Protein AF-A0A085NIP0-F1 (afdb_monomer_lite)

Structure (mmCIF, N/CA/C/O backbone):
data_AF-A0A085NIP0-F1
#
_entry.id   AF-A0A085NIP0-F1
#
loop_
_atom_site.group_PDB
_atom_site.id
_atom_site.type_symbol
_atom_site.label_atom_id
_atom_site.label_alt_id
_atom_site.label_comp_id
_atom_site.label_asym_id
_atom_site.label_entity_id
_atom_site.label_seq_id
_atom_site.pdbx_PDB_ins_code
_atom_site.Cartn_x
_atom_site.Cartn_y
_atom_site.Cartn_z
_atom_site.occupancy
_atom_site.B_iso_or_equiv
_atom_site.auth_seq_id
_atom_site.auth_comp_id
_atom_site.auth_asym_id
_atom_site.auth_atom_id
_atom_site.pdbx_PDB_model_num
ATOM 1 N N . MET A 1 1 ? -31.909 -1.869 -19.976 1.00 40.78 1 MET A N 1
ATOM 2 C CA . MET A 1 1 ? -30.899 -2.936 -19.777 1.00 40.78 1 MET A CA 1
ATOM 3 C C . MET A 1 1 ? -29.708 -2.533 -18.901 1.00 40.78 1 MET A C 1
ATOM 5 O O . MET A 1 1 ? -29.395 -3.303 -18.013 1.00 40.78 1 MET A O 1
ATOM 9 N N . ARG A 1 2 ? -29.060 -1.360 -19.054 1.00 38.22 2 ARG A N 1
ATOM 10 C CA . ARG A 1 2 ? -27.904 -0.986 -18.190 1.00 38.22 2 ARG A CA 1
ATOM 11 C C . ARG A 1 2 ? -28.238 -0.700 -16.713 1.00 38.22 2 ARG A C 1
ATOM 13 O O . ARG A 1 2 ? -27.414 -0.965 -15.849 1.00 38.22 2 ARG A O 1
ATOM 20 N N . LYS A 1 3 ? -29.435 -0.183 -16.401 1.00 37.72 3 LYS A N 1
ATOM 21 C CA . LYS A 1 3 ? -29.845 0.074 -15.003 1.00 37.72 3 LYS A CA 1
ATOM 22 C C . LYS A 1 3 ? -30.099 -1.224 -14.220 1.00 37.72 3 LYS A C 1
ATOM 24 O O . LYS A 1 3 ? -29.684 -1.324 -13.077 1.00 37.72 3 LYS A O 1
ATOM 29 N N . SER A 1 4 ? -30.702 -2.240 -14.837 1.00 48.59 4 SER A N 1
ATOM 30 C CA . SER A 1 4 ? -31.043 -3.505 -14.166 1.00 48.59 4 SER A CA 1
ATOM 31 C C . SER A 1 4 ? -29.818 -4.339 -13.767 1.00 48.59 4 SER A C 1
ATOM 33 O O . SER A 1 4 ? -29.836 -4.964 -12.714 1.00 48.59 4 SER A O 1
ATOM 35 N N . SER A 1 5 ? -28.734 -4.312 -14.552 1.00 52.97 5 SER A N 1
ATOM 36 C CA . SER A 1 5 ? -27.489 -5.022 -14.217 1.00 52.97 5 SER A CA 1
ATOM 37 C C . SER A 1 5 ? -26.720 -4.369 -13.065 1.00 52.97 5 SER A C 1
ATOM 39 O O . SER A 1 5 ? -26.141 -5.074 -12.246 1.00 52.97 5 SER A O 1
ATOM 41 N N . LEU A 1 6 ? -26.739 -3.033 -12.969 1.00 56.41 6 LEU A N 1
ATOM 42 C CA . LEU A 1 6 ? -26.087 -2.304 -11.876 1.00 56.41 6 LEU A CA 1
ATOM 43 C C . LEU A 1 6 ? -26.808 -2.534 -10.537 1.00 56.41 6 LEU A C 1
ATOM 45 O O . LEU A 1 6 ? -26.160 -2.717 -9.513 1.00 56.41 6 LEU A O 1
ATOM 49 N N . TYR A 1 7 ? -28.144 -2.579 -10.565 1.00 59.38 7 TYR A N 1
ATOM 50 C CA . TYR A 1 7 ? -28.965 -2.910 -9.397 1.00 59.38 7 TYR A CA 1
ATOM 51 C C . TYR A 1 7 ? -28.730 -4.341 -8.912 1.00 59.38 7 TYR A C 1
ATOM 53 O O . TYR A 1 7 ? -28.572 -4.553 -7.714 1.00 59.38 7 TYR A O 1
ATOM 61 N N . LEU A 1 8 ? -28.658 -5.314 -9.827 1.00 61.94 8 LEU A N 1
ATOM 62 C CA . LEU A 1 8 ? -28.379 -6.704 -9.462 1.00 61.94 8 LEU A CA 1
ATOM 63 C C . LEU A 1 8 ? -26.977 -6.859 -8.853 1.00 61.94 8 LEU A C 1
ATOM 65 O O . LEU A 1 8 ? -26.820 -7.545 -7.849 1.00 61.94 8 LEU A O 1
ATOM 69 N N . PHE A 1 9 ? -25.977 -6.176 -9.421 1.00 67.69 9 PHE A N 1
ATOM 70 C CA . PHE A 1 9 ? -24.623 -6.136 -8.868 1.00 67.69 9 PHE A CA 1
ATOM 71 C C . PHE A 1 9 ? -24.605 -5.526 -7.460 1.00 67.69 9 PHE A C 1
ATOM 73 O O . PHE A 1 9 ? -24.062 -6.128 -6.541 1.00 67.69 9 PHE A O 1
ATOM 80 N N . ALA A 1 10 ? -25.261 -4.379 -7.263 1.00 66.62 10 ALA A N 1
ATOM 81 C CA . ALA A 1 10 ? -25.359 -3.748 -5.949 1.00 66.62 10 ALA A CA 1
ATOM 82 C C . ALA A 1 10 ? -26.073 -4.646 -4.923 1.00 66.62 10 ALA A C 1
ATOM 84 O O . ALA A 1 10 ? -25.597 -4.773 -3.801 1.00 66.62 10 ALA A O 1
ATOM 85 N N . MET A 1 11 ? -27.168 -5.316 -5.303 1.00 69.25 11 MET A N 1
ATOM 86 C CA . MET A 1 11 ? -27.872 -6.253 -4.419 1.00 69.25 11 MET A CA 1
ATOM 87 C C . MET A 1 11 ? -26.997 -7.437 -4.003 1.00 69.25 11 MET A C 1
ATOM 89 O O . MET A 1 11 ? -26.993 -7.798 -2.831 1.00 69.25 11 MET A O 1
ATOM 93 N N . LEU A 1 12 ? -26.236 -8.015 -4.936 1.00 71.94 12 LEU A N 1
ATOM 94 C CA . LEU A 1 12 ? -25.344 -9.137 -4.643 1.00 71.94 12 LEU A CA 1
ATOM 95 C C . LEU A 1 12 ? -24.231 -8.734 -3.666 1.00 71.94 12 LEU A C 1
ATOM 97 O O . LEU A 1 12 ? -23.911 -9.481 -2.747 1.00 71.94 12 LEU A O 1
ATOM 101 N N . ILE A 1 13 ? -23.669 -7.534 -3.833 1.00 71.94 13 ILE A N 1
ATOM 102 C CA . ILE A 1 13 ? -22.649 -7.011 -2.918 1.00 71.94 13 ILE A CA 1
ATOM 103 C C . ILE A 1 13 ? -23.248 -6.658 -1.551 1.00 71.94 13 ILE A C 1
ATOM 105 O O . ILE A 1 13 ? -22.596 -6.867 -0.534 1.00 71.94 13 ILE A O 1
ATOM 109 N N . LEU A 1 14 ? -24.486 -6.163 -1.493 1.00 72.38 14 LEU A N 1
ATOM 110 C CA . LEU A 1 14 ? -25.157 -5.882 -0.223 1.00 72.38 14 LEU A CA 1
ATOM 111 C C . LEU A 1 14 ? -25.459 -7.159 0.570 1.00 72.38 14 LEU A C 1
ATOM 113 O O . LEU A 1 14 ? -25.214 -7.162 1.775 1.00 72.38 14 LEU A O 1
ATOM 117 N N . ASP A 1 15 ? -25.922 -8.222 -0.096 1.00 78.00 15 ASP A N 1
ATOM 118 C CA . ASP A 1 15 ? -26.109 -9.557 0.500 1.00 78.00 15 ASP A CA 1
ATOM 119 C C . ASP A 1 15 ? -24.766 -10.146 0.957 1.00 78.00 15 ASP A C 1
ATOM 121 O O . ASP A 1 15 ? -24.650 -10.630 2.081 1.00 78.00 15 ASP A O 1
ATOM 125 N N . LEU A 1 16 ? -23.704 -10.006 0.152 1.00 76.25 16 LEU A N 1
ATOM 126 C CA . LEU A 1 16 ? -22.344 -10.363 0.569 1.00 76.25 16 LEU A CA 1
ATOM 127 C C . LEU A 1 16 ? -21.935 -9.606 1.840 1.00 76.25 16 LEU A C 1
ATOM 129 O O . LEU A 1 16 ? -21.444 -10.214 2.785 1.00 76.25 16 LEU A O 1
ATOM 133 N N . ALA A 1 17 ? -22.201 -8.301 1.899 1.00 75.06 17 ALA A N 1
ATOM 134 C CA . ALA A 1 17 ? -21.880 -7.468 3.051 1.00 75.06 17 ALA A CA 1
ATOM 135 C C . ALA A 1 17 ? -22.689 -7.833 4.312 1.00 75.06 17 ALA A C 1
ATOM 137 O O . ALA A 1 17 ? -22.269 -7.498 5.414 1.00 75.06 17 ALA A O 1
ATOM 138 N N . GLU A 1 18 ? -23.853 -8.481 4.184 1.00 76.88 18 GLU A N 1
ATOM 139 C CA . GLU A 1 18 ? -24.603 -9.034 5.329 1.00 76.88 18 GLU A CA 1
ATOM 140 C C . GLU A 1 18 ? -24.026 -10.353 5.841 1.00 76.88 18 GLU A C 1
ATOM 142 O O . GLU A 1 18 ? -24.197 -10.680 7.013 1.00 76.88 18 GLU A O 1
ATOM 147 N N . ARG A 1 19 ? -23.338 -11.102 4.976 1.00 77.94 19 ARG A N 1
ATOM 148 C CA . ARG A 1 19 ? -22.772 -12.420 5.292 1.00 77.94 19 ARG A CA 1
ATOM 149 C C . ARG A 1 19 ? -21.301 -12.377 5.692 1.00 77.94 19 ARG A C 1
ATOM 151 O O .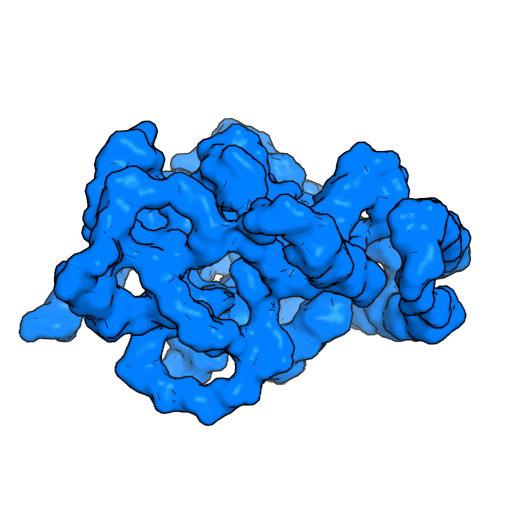 ARG A 1 19 ? -20.792 -13.389 6.162 1.00 77.94 19 ARG A O 1
ATOM 158 N N . MET A 1 20 ? -20.638 -11.239 5.499 1.00 80.44 20 MET A N 1
ATOM 159 C CA . MET A 1 20 ? -19.231 -11.051 5.841 1.00 80.44 20 MET A CA 1
ATOM 160 C C . MET A 1 20 ? -18.974 -11.336 7.318 1.00 80.44 20 MET A C 1
ATOM 162 O O . MET A 1 20 ? -19.585 -10.738 8.206 1.00 80.44 20 MET A O 1
ATOM 166 N N . GLY A 1 21 ? -18.024 -12.229 7.573 1.00 82.62 21 GLY A N 1
ATOM 167 C CA . GLY A 1 21 ? -17.502 -12.463 8.904 1.00 82.62 21 GLY A CA 1
ATOM 168 C C . GLY A 1 21 ? -16.591 -11.332 9.378 1.00 82.62 21 GLY A C 1
ATOM 169 O O . GLY A 1 21 ? -16.327 -10.347 8.684 1.00 82.62 21 GLY A O 1
ATOM 170 N N . THR A 1 22 ? -16.077 -11.492 10.596 1.00 89.62 22 THR A N 1
ATOM 171 C CA . THR A 1 22 ? -15.327 -10.452 11.312 1.00 89.62 22 THR A CA 1
ATOM 172 C C . THR A 1 22 ? -14.087 -9.970 10.562 1.00 89.62 22 THR A C 1
ATOM 174 O O . THR A 1 22 ? -13.740 -8.797 10.674 1.00 89.62 22 THR A O 1
ATOM 177 N N . ILE A 1 23 ? -13.408 -10.839 9.803 1.00 94.19 23 ILE A N 1
ATOM 178 C CA . ILE A 1 23 ? -12.277 -10.442 8.955 1.00 94.19 23 ILE A CA 1
ATOM 179 C C . ILE A 1 23 ? -12.532 -10.908 7.531 1.00 94.19 23 ILE A C 1
ATOM 181 O O . ILE A 1 23 ? -12.435 -12.098 7.230 1.00 94.19 23 ILE A O 1
ATOM 185 N N . SER A 1 24 ? -12.794 -9.949 6.653 1.00 95.19 24 SER A N 1
ATOM 186 C CA . SER A 1 24 ? -13.002 -10.189 5.228 1.00 95.19 24 SER A CA 1
ATOM 187 C C . SER A 1 24 ? -11.879 -9.564 4.414 1.00 95.19 24 SER A C 1
ATOM 189 O O . SER A 1 24 ? -11.435 -8.450 4.690 1.00 95.19 24 SER A O 1
ATOM 191 N N . VAL A 1 25 ? -11.416 -10.272 3.392 1.00 94.25 25 VAL A N 1
ATOM 192 C CA . VAL A 1 25 ? -10.307 -9.845 2.536 1.00 94.25 25 VAL A CA 1
ATOM 193 C C . VAL A 1 25 ? -10.793 -9.709 1.101 1.00 94.25 25 VAL A C 1
ATOM 195 O O . VAL A 1 25 ? -11.407 -10.632 0.582 1.00 94.25 25 VAL A O 1
ATOM 198 N N . VAL A 1 26 ? -10.470 -8.600 0.433 1.00 93.00 26 VAL A N 1
ATOM 199 C CA . VAL A 1 26 ? -10.725 -8.417 -1.004 1.00 93.00 26 VAL A CA 1
ATOM 200 C C . VAL A 1 26 ? -9.400 -8.447 -1.761 1.00 93.00 26 VAL A C 1
ATOM 202 O O . VAL A 1 26 ? -8.566 -7.563 -1.571 1.00 93.00 26 VAL A O 1
ATOM 205 N N . LEU A 1 27 ? -9.201 -9.442 -2.628 1.00 92.00 27 LEU A N 1
ATOM 206 C CA . LEU A 1 27 ? -7.979 -9.631 -3.425 1.00 92.00 27 LEU A CA 1
ATOM 207 C C . LEU A 1 27 ? -8.280 -9.583 -4.922 1.00 92.00 27 LEU A C 1
ATOM 209 O O . LEU A 1 27 ? -9.396 -9.855 -5.351 1.00 92.00 27 LEU A O 1
ATOM 213 N N . GLY A 1 28 ? -7.282 -9.231 -5.731 1.00 91.69 28 GLY A N 1
ATOM 214 C CA . GLY A 1 28 ? -7.400 -9.281 -7.189 1.00 91.69 28 GLY A CA 1
ATOM 215 C C . GLY A 1 28 ? -6.948 -10.654 -7.634 1.00 91.69 28 GLY A C 1
ATOM 216 O O . GLY A 1 28 ? -5.902 -11.099 -7.177 1.00 91.69 28 GLY A O 1
ATOM 217 N N . ALA A 1 29 ? -7.721 -11.334 -8.469 1.00 93.69 29 ALA A N 1
ATOM 218 C CA . ALA A 1 29 ? -7.400 -12.699 -8.878 1.00 93.69 29 ALA A CA 1
ATOM 219 C C . ALA A 1 29 ? -6.496 -12.772 -10.124 1.00 93.69 29 ALA A C 1
ATOM 221 O O . ALA A 1 29 ? -6.126 -13.865 -10.538 1.00 93.69 29 ALA A O 1
ATOM 222 N N . GLN A 1 30 ? -6.177 -11.635 -10.753 1.00 93.25 30 GLN A N 1
ATOM 223 C CA . GLN A 1 30 ? -5.497 -11.572 -12.052 1.00 93.25 30 GLN A CA 1
ATOM 224 C C . GLN A 1 30 ? -4.236 -10.687 -11.954 1.00 93.25 30 GLN A C 1
ATOM 226 O O . GLN A 1 30 ? -3.558 -10.679 -10.924 1.00 93.25 30 GLN A O 1
ATOM 231 N N . TRP A 1 31 ? -3.875 -9.950 -13.013 1.00 90.50 31 TRP A N 1
ATOM 232 C CA . TRP A 1 31 ? -2.727 -9.027 -13.032 1.00 90.50 31 TRP A CA 1
ATOM 233 C C . TRP A 1 31 ? -3.068 -7.596 -12.577 1.00 90.50 31 TRP A C 1
ATOM 235 O O . TRP A 1 31 ? -2.396 -6.641 -12.966 1.00 90.50 31 TRP A O 1
ATOM 245 N N . GLY A 1 32 ? -4.085 -7.420 -11.729 1.00 84.38 32 GLY A N 1
ATOM 246 C CA . GLY A 1 32 ? -4.523 -6.104 -11.268 1.00 84.38 32 GLY A CA 1
ATOM 247 C C . GLY A 1 32 ? -5.600 -5.472 -12.153 1.00 84.38 32 GLY A C 1
ATOM 248 O O . GLY A 1 32 ? -6.032 -6.032 -13.157 1.00 84.38 32 GLY A O 1
ATOM 249 N N . ASP A 1 33 ? -6.060 -4.286 -11.746 1.00 80.38 33 ASP A N 1
ATOM 250 C CA . ASP A 1 33 ? -7.085 -3.499 -12.448 1.00 80.38 33 ASP A CA 1
ATOM 251 C C . ASP A 1 33 ? -8.431 -4.223 -12.680 1.00 80.38 33 ASP A C 1
ATOM 253 O O . ASP A 1 33 ? -9.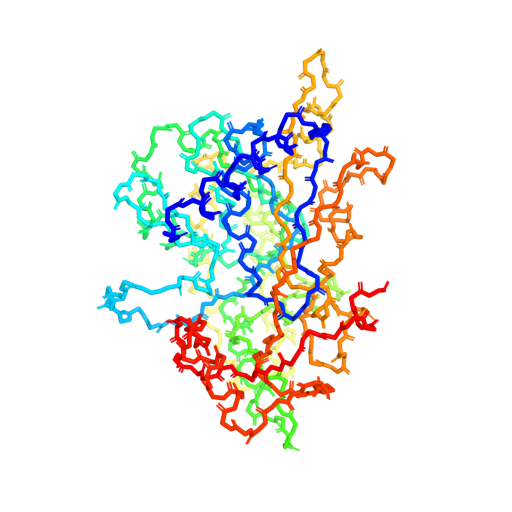176 -3.925 -13.618 1.00 80.38 33 ASP A O 1
ATOM 257 N N . GLU A 1 34 ? -8.783 -5.145 -11.778 1.00 84.88 34 GLU A N 1
ATOM 258 C CA . GLU A 1 34 ? -10.046 -5.897 -11.802 1.00 84.88 34 GLU A CA 1
ATOM 259 C C . GLU A 1 34 ? -11.235 -5.086 -11.252 1.00 84.88 34 GLU A C 1
ATOM 261 O O . GLU A 1 34 ? -12.377 -5.537 -11.279 1.00 84.88 34 GLU A O 1
ATOM 266 N N . GLY A 1 35 ? -10.986 -3.875 -10.740 1.00 80.12 35 GLY A N 1
ATOM 267 C CA . GLY A 1 35 ? -12.024 -3.010 -10.175 1.00 80.12 35 GLY A CA 1
ATOM 268 C C . GLY A 1 35 ? -12.324 -3.251 -8.693 1.00 80.12 35 GLY A C 1
ATOM 269 O O . GLY A 1 35 ? -13.405 -2.884 -8.231 1.00 80.12 35 GLY A O 1
ATOM 270 N N . LYS A 1 36 ? -11.361 -3.800 -7.930 1.00 82.19 36 LYS A N 1
ATOM 271 C CA . LYS A 1 36 ? -11.447 -3.983 -6.462 1.00 82.19 36 LYS A CA 1
ATOM 272 C C . LYS A 1 36 ? -11.965 -2.751 -5.723 1.00 82.19 36 LYS A C 1
ATOM 274 O O . LYS A 1 36 ? -12.737 -2.900 -4.784 1.00 82.19 36 LYS A O 1
ATOM 279 N N . GLY A 1 37 ? -11.579 -1.569 -6.216 1.00 77.75 37 GLY A N 1
ATOM 280 C CA . GLY A 1 37 ? -12.029 -0.252 -5.769 1.00 77.75 37 GLY A CA 1
ATOM 281 C C . GLY A 1 37 ? -13.503 -0.177 -5.404 1.00 77.75 37 GLY A C 1
ATOM 282 O O . GLY A 1 37 ? -13.891 0.217 -4.311 1.00 77.75 37 GLY A O 1
ATOM 283 N N . LYS A 1 38 ? -14.324 -0.622 -6.352 1.00 78.19 38 LYS A N 1
ATOM 284 C CA . LYS A 1 38 ? -15.778 -0.517 -6.276 1.00 78.19 38 LYS A CA 1
ATOM 285 C C . LYS A 1 38 ? -16.371 -1.493 -5.269 1.00 78.19 38 LYS A C 1
ATOM 287 O O . LYS A 1 38 ? -17.351 -1.171 -4.613 1.00 78.19 38 LYS A O 1
ATOM 292 N N . VAL A 1 39 ? -15.799 -2.693 -5.174 1.00 83.25 39 VAL A N 1
ATOM 293 C CA . VAL A 1 39 ? -16.284 -3.714 -4.239 1.00 83.25 39 VAL A CA 1
ATOM 294 C C . VAL A 1 39 ? -15.927 -3.320 -2.817 1.00 83.25 39 VAL A C 1
ATOM 296 O O . VAL A 1 39 ? -16.796 -3.320 -1.957 1.00 83.25 39 VAL A O 1
ATOM 299 N N . VAL A 1 40 ? -14.682 -2.917 -2.579 1.00 84.75 40 VAL A N 1
ATOM 300 C CA . VAL A 1 40 ? -14.259 -2.449 -1.260 1.00 84.75 40 VAL A CA 1
ATOM 301 C C . VAL A 1 40 ? -15.084 -1.257 -0.802 1.00 84.75 40 VAL A C 1
ATOM 303 O O . VAL A 1 40 ? -15.508 -1.281 0.340 1.00 84.75 40 VAL A O 1
ATOM 306 N N . ASP A 1 41 ? -15.362 -0.260 -1.646 1.00 83.06 41 ASP A N 1
ATOM 307 C CA . ASP A 1 41 ? -16.181 0.891 -1.239 1.00 83.06 41 ASP A CA 1
ATOM 308 C C . ASP A 1 41 ? -17.575 0.474 -0.738 1.00 83.06 41 ASP A C 1
ATOM 310 O O . ASP A 1 41 ? -18.012 0.880 0.340 1.00 83.06 41 ASP A O 1
ATOM 314 N N . LEU A 1 42 ? -18.242 -0.418 -1.476 1.00 82.19 42 LEU A N 1
ATOM 315 C CA . LEU A 1 42 ? -19.550 -0.948 -1.088 1.00 82.19 42 LEU A CA 1
ATOM 316 C C . LEU A 1 42 ? -19.495 -1.739 0.229 1.00 82.19 42 LEU A C 1
ATOM 318 O O . LEU A 1 42 ? -20.417 -1.649 1.039 1.00 82.19 42 LEU A O 1
ATOM 322 N N . LEU A 1 43 ? -18.424 -2.503 0.454 1.00 86.31 43 LEU A N 1
ATOM 323 C CA . LEU A 1 43 ? -18.235 -3.290 1.676 1.00 86.31 43 LEU A CA 1
ATOM 324 C C . LEU A 1 43 ? -17.765 -2.427 2.862 1.00 86.31 43 LEU A C 1
ATOM 326 O O . LEU A 1 43 ? -18.124 -2.697 4.009 1.00 86.31 43 LEU A O 1
ATOM 330 N N . ALA A 1 44 ? -17.002 -1.364 2.599 1.00 86.75 44 ALA A N 1
ATOM 331 C CA . ALA A 1 44 ? -16.440 -0.458 3.597 1.00 86.75 44 ALA A CA 1
ATOM 332 C C . ALA A 1 44 ? -17.529 0.284 4.377 1.00 86.75 44 ALA A C 1
ATOM 334 O O . ALA A 1 44 ? -17.338 0.575 5.555 1.00 86.75 44 ALA A O 1
ATOM 335 N N . ALA A 1 45 ? -18.701 0.502 3.772 1.00 83.81 45 ALA A N 1
ATOM 336 C CA . ALA A 1 45 ? -19.862 1.079 4.449 1.00 83.81 45 ALA A CA 1
ATOM 337 C C . ALA A 1 45 ? -20.338 0.264 5.673 1.00 83.81 45 ALA A C 1
ATOM 339 O O . ALA A 1 45 ? -20.984 0.822 6.560 1.00 83.81 45 ALA A O 1
ATOM 340 N N . LYS A 1 46 ? -20.031 -1.043 5.734 1.00 86.12 46 LYS A N 1
ATOM 341 C CA . LYS A 1 46 ? -20.368 -1.935 6.861 1.00 86.12 46 LYS A CA 1
ATOM 342 C C . LYS A 1 46 ? -19.155 -2.343 7.711 1.00 86.12 46 LYS A C 1
ATOM 344 O O . LYS A 1 46 ? -19.318 -3.087 8.678 1.00 86.12 46 LYS A O 1
ATOM 349 N N . ALA A 1 47 ? -17.954 -1.879 7.370 1.00 91.81 47 ALA A N 1
ATOM 350 C CA . ALA A 1 47 ? -16.735 -2.190 8.108 1.00 91.81 47 ALA A CA 1
ATOM 351 C C . ALA A 1 47 ? -16.473 -1.150 9.211 1.00 91.81 47 ALA A C 1
ATOM 353 O O . ALA A 1 47 ? -16.637 0.051 9.003 1.00 91.81 47 ALA A O 1
ATOM 354 N N . ASP A 1 48 ? -16.011 -1.604 10.378 1.00 95.81 48 ASP A N 1
ATOM 355 C CA . ASP A 1 48 ? -15.501 -0.704 11.420 1.00 95.81 48 ASP A CA 1
ATOM 356 C C . ASP A 1 48 ? -14.072 -0.241 11.095 1.00 95.81 48 ASP A C 1
ATOM 358 O O . ASP A 1 48 ? -13.663 0.872 11.436 1.00 95.81 48 ASP A O 1
ATOM 362 N N . ILE A 1 49 ? -13.289 -1.125 10.470 1.00 97.31 49 ILE A N 1
ATOM 363 C CA . ILE A 1 49 ? -11.892 -0.896 10.111 1.00 97.31 49 ILE A CA 1
ATOM 364 C C . ILE A 1 49 ? -11.680 -1.349 8.670 1.00 97.31 49 ILE A C 1
ATOM 366 O O . ILE A 1 49 ? -12.022 -2.472 8.306 1.00 97.31 49 ILE A O 1
ATOM 370 N N . VAL A 1 50 ? -11.042 -0.500 7.873 1.00 96.06 50 VAL A N 1
ATOM 371 C CA . VAL A 1 50 ? -10.572 -0.827 6.530 1.00 96.06 50 VAL A CA 1
ATOM 372 C C . VAL A 1 50 ? -9.057 -0.702 6.507 1.00 96.06 50 VAL A C 1
ATOM 374 O O . VAL A 1 50 ? -8.507 0.369 6.774 1.00 96.06 50 VAL A O 1
ATOM 377 N N . ALA A 1 51 ? -8.367 -1.804 6.222 1.00 94.94 51 ALA A N 1
ATOM 378 C CA . ALA A 1 51 ? -6.915 -1.874 6.318 1.00 94.94 51 ALA A CA 1
ATOM 379 C C . ALA A 1 51 ? -6.236 -2.173 4.981 1.00 94.94 51 ALA A C 1
ATOM 381 O O . ALA A 1 51 ? -6.656 -3.062 4.244 1.00 94.94 51 ALA A O 1
ATOM 382 N N . ARG A 1 52 ? -5.108 -1.504 4.726 1.00 91.62 52 ARG A N 1
ATOM 383 C CA . ARG A 1 52 ? -4.137 -1.894 3.694 1.00 91.62 52 ARG A CA 1
ATOM 384 C C . ARG A 1 52 ? -2.966 -2.610 4.331 1.00 91.62 52 ARG A C 1
ATOM 386 O O . ARG A 1 52 ? -2.368 -2.117 5.281 1.00 91.62 52 ARG A O 1
ATOM 393 N N . CYS A 1 53 ? -2.619 -3.769 3.794 1.00 81.62 53 CYS A N 1
ATOM 394 C CA . CYS A 1 53 ? -1.539 -4.608 4.315 1.00 81.62 53 CYS A CA 1
ATOM 395 C C . CYS A 1 53 ? -0.287 -4.596 3.426 1.00 81.62 53 CYS A C 1
ATOM 397 O O . CYS A 1 53 ? 0.793 -4.959 3.885 1.00 81.62 53 CYS A O 1
ATOM 399 N N . GLN A 1 54 ? -0.420 -4.134 2.182 1.00 76.69 54 GLN A N 1
ATOM 400 C CA . GLN A 1 54 ? 0.622 -4.063 1.158 1.00 76.69 54 GLN A CA 1
ATOM 401 C C . GLN A 1 54 ? 0.519 -2.725 0.419 1.00 76.69 54 GLN A C 1
ATOM 403 O O . GLN A 1 54 ? -0.493 -2.028 0.524 1.00 76.69 54 GLN A O 1
ATOM 408 N N . VAL A 1 55 ? 1.559 -2.354 -0.327 1.00 61.72 55 VAL A N 1
ATOM 409 C CA . VAL A 1 55 ? 1.520 -1.122 -1.125 1.00 61.72 55 VAL A CA 1
ATOM 410 C C . VAL A 1 55 ? 0.846 -1.368 -2.450 1.00 61.72 55 VAL A C 1
ATOM 412 O O . VAL A 1 55 ? 1.206 -2.293 -3.169 1.00 61.72 55 VAL A O 1
ATOM 415 N N . MET A 1 56 ? -0.090 -0.487 -2.786 1.00 52.62 56 MET A N 1
ATOM 416 C CA . MET A 1 56 ? -0.699 -0.468 -4.099 1.00 52.62 56 MET A CA 1
ATOM 417 C C . MET A 1 56 ? 0.217 0.256 -5.084 1.00 52.62 56 MET A C 1
ATOM 419 O O . MET A 1 56 ? 0.569 1.420 -4.888 1.00 52.62 56 MET A O 1
ATOM 423 N N . LEU A 1 57 ? 0.586 -0.429 -6.163 1.00 48.75 57 LEU A N 1
ATOM 424 C CA . LEU A 1 57 ? 1.248 0.207 -7.294 1.00 48.75 57 LEU A CA 1
ATOM 425 C C . LEU A 1 57 ? 0.222 1.017 -8.092 1.00 48.75 57 LEU A C 1
ATOM 427 O O . LEU A 1 57 ? -0.539 0.452 -8.868 1.00 48.75 57 LEU A O 1
ATOM 431 N N . SER A 1 58 ? 0.203 2.335 -7.913 1.00 37.97 58 SER A N 1
ATOM 432 C CA . SER A 1 58 ? -0.186 3.280 -8.963 1.00 37.97 58 SER A CA 1
ATOM 433 C C . SER A 1 58 ? 0.270 4.684 -8.560 1.00 37.97 58 SER A C 1
ATOM 435 O O . SER A 1 58 ? 0.151 5.086 -7.415 1.00 37.97 58 SER A O 1
ATOM 437 N N . TYR A 1 59 ? 0.915 5.379 -9.482 1.00 37.09 59 TYR A N 1
ATOM 438 C CA . TYR A 1 59 ? 1.016 6.832 -9.614 1.00 37.09 59 TYR A CA 1
ATOM 439 C C . TYR A 1 59 ? 2.012 7.018 -10.766 1.00 37.09 59 TYR A C 1
ATOM 441 O O . TYR A 1 59 ? 3.123 6.495 -10.707 1.00 37.09 59 TYR A O 1
ATOM 449 N N . SER A 1 60 ? 1.692 7.808 -11.786 1.00 30.53 60 SER A N 1
ATOM 450 C CA . SER A 1 60 ? 2.692 8.629 -12.494 1.00 30.53 60 SER A CA 1
ATOM 451 C C . SER A 1 60 ? 2.446 10.087 -12.085 1.00 30.53 60 SER A C 1
ATOM 453 O O . SER A 1 60 ? 1.341 10.437 -11.689 1.00 30.53 60 SER A O 1
ATOM 455 N N . LEU A 1 61 ? 3.460 10.943 -12.044 1.00 24.81 61 LEU A N 1
ATOM 456 C CA . LEU A 1 61 ? 3.260 12.344 -11.657 1.00 24.81 61 LEU A CA 1
ATOM 457 C C . LEU A 1 61 ? 2.876 13.138 -12.915 1.00 24.81 61 LEU A C 1
ATOM 459 O O . LEU A 1 61 ? 3.695 13.847 -13.478 1.00 24.81 61 LEU A O 1
ATOM 463 N N . LEU A 1 62 ? 1.653 12.951 -13.412 1.00 23.92 62 LEU A N 1
ATOM 464 C CA . LEU A 1 62 ? 1.055 13.818 -14.431 1.00 23.92 62 LEU A CA 1
ATOM 465 C C . LEU A 1 62 ? -0.470 13.695 -14.338 1.00 23.92 62 LEU A C 1
ATOM 467 O O . LEU A 1 62 ? -1.093 12.850 -14.974 1.00 23.92 62 LEU A O 1
ATOM 471 N N . ILE A 1 63 ? -1.081 14.510 -13.475 1.00 26.25 63 ILE A N 1
ATOM 472 C CA . ILE A 1 63 ? -2.535 14.683 -13.464 1.00 26.25 63 ILE A CA 1
ATOM 473 C C . ILE A 1 63 ? -2.850 15.639 -14.612 1.00 26.25 63 ILE A C 1
ATOM 475 O O . ILE A 1 63 ? -2.800 16.856 -14.454 1.00 26.25 63 ILE A O 1
ATOM 479 N N . VAL A 1 64 ? -3.158 15.092 -15.785 1.00 23.17 64 VAL A N 1
ATOM 480 C CA . VAL A 1 64 ? -3.974 15.837 -16.742 1.00 23.17 64 VAL A CA 1
ATOM 481 C C . VAL A 1 64 ? -5.404 15.707 -16.231 1.00 23.17 64 VAL A C 1
ATOM 483 O O . VAL A 1 64 ? -5.940 14.603 -16.166 1.00 23.17 64 VAL A O 1
ATOM 486 N N . ASN A 1 65 ? -5.999 16.823 -15.806 1.00 22.92 65 ASN A N 1
ATOM 487 C CA . ASN A 1 65 ? -7.427 16.920 -15.513 1.00 22.92 65 ASN A CA 1
ATOM 488 C C . ASN A 1 65 ? -8.212 16.573 -16.782 1.00 22.92 65 ASN A C 1
ATOM 490 O O . ASN A 1 65 ? -8.551 17.460 -17.563 1.00 22.92 65 ASN A O 1
ATOM 494 N N . VAL A 1 66 ? -8.503 15.293 -16.999 1.00 23.19 66 VAL A N 1
ATOM 495 C CA . VAL A 1 66 ? -9.471 14.883 -18.007 1.00 23.19 66 VAL A CA 1
ATOM 496 C C . VAL A 1 66 ? -10.604 14.160 -17.306 1.00 23.19 66 VAL A C 1
ATOM 498 O O . VAL A 1 66 ? -10.473 13.022 -16.863 1.00 23.19 66 VAL A O 1
ATOM 501 N N . ARG A 1 67 ? -11.729 14.870 -17.173 1.00 22.53 67 ARG A N 1
ATOM 502 C CA . ARG A 1 67 ? -13.022 14.270 -16.850 1.00 22.53 67 ARG A CA 1
ATOM 503 C C . ARG A 1 67 ? -13.409 13.382 -18.028 1.00 22.53 67 ARG A C 1
ATOM 505 O O . ARG A 1 67 ? -13.919 13.886 -19.024 1.00 22.53 67 ARG A O 1
ATOM 512 N N . PHE A 1 68 ? -13.155 12.084 -17.927 1.00 25.39 68 PHE A N 1
ATOM 513 C CA . PHE A 1 68 ? -13.768 11.112 -18.821 1.00 25.39 68 PHE A CA 1
ATOM 514 C C . PHE A 1 68 ? -14.941 10.449 -18.103 1.00 25.39 68 PHE A C 1
ATOM 516 O O . PHE A 1 68 ? -14.790 9.882 -17.024 1.00 25.39 68 PHE A O 1
ATOM 523 N N . GLU A 1 69 ? -16.119 10.501 -18.721 1.00 24.08 69 GLU A N 1
ATOM 524 C CA . GLU A 1 69 ? -17.300 9.712 -18.353 1.00 24.08 69 GLU A CA 1
ATOM 525 C C . GLU A 1 69 ? -17.106 8.220 -18.720 1.00 24.08 69 GLU A C 1
ATOM 527 O O . GLU A 1 69 ? -17.919 7.620 -19.421 1.00 24.08 69 GLU A O 1
ATOM 532 N N . GLY A 1 70 ? -16.003 7.603 -18.280 1.00 24.47 70 GLY A N 1
ATOM 533 C CA . GLY A 1 70 ? -15.619 6.238 -18.646 1.00 24.47 70 GLY A CA 1
ATOM 534 C C . GLY A 1 70 ? -14.639 5.622 -17.644 1.00 24.47 70 GLY A C 1
ATOM 535 O O . GLY A 1 70 ? -13.653 6.244 -17.277 1.00 24.47 70 GLY A O 1
ATOM 536 N N . GLY A 1 71 ? -14.970 4.414 -17.174 1.00 30.84 71 GLY A N 1
ATOM 537 C CA . GLY A 1 71 ? -14.206 3.504 -16.300 1.00 30.84 71 GLY A CA 1
ATOM 538 C C . GLY A 1 71 ? -12.923 4.007 -15.613 1.00 30.84 71 GLY A C 1
ATOM 539 O O . GLY A 1 71 ? -11.846 3.950 -16.192 1.00 30.84 71 GLY A O 1
ATOM 540 N N . HIS A 1 72 ? -13.006 4.353 -14.323 1.00 32.84 72 HIS A N 1
ATOM 541 C CA . HIS A 1 72 ? -11.829 4.555 -13.467 1.00 32.84 72 HIS A CA 1
ATOM 542 C C . HIS A 1 72 ? -11.151 3.210 -13.156 1.00 32.84 72 HIS A C 1
ATOM 544 O O . HIS A 1 72 ? -11.682 2.425 -12.366 1.00 32.84 72 HIS A O 1
ATOM 550 N N . ASN A 1 73 ? -10.009 2.932 -13.791 1.00 36.62 73 ASN A N 1
ATOM 551 C CA . ASN A 1 73 ? -9.309 1.648 -13.685 1.00 36.62 73 ASN A CA 1
ATOM 552 C C . ASN A 1 73 ? -7.845 1.759 -13.205 1.00 36.62 73 ASN A C 1
ATOM 554 O O . ASN A 1 73 ? -7.054 0.879 -13.517 1.00 36.62 73 ASN A O 1
ATOM 558 N N . ALA A 1 74 ? -7.443 2.785 -12.457 1.00 33.38 74 ALA A N 1
ATOM 559 C CA . ALA A 1 74 ? -6.182 2.763 -11.704 1.00 33.38 74 ALA A CA 1
ATOM 560 C C . ALA A 1 74 ? -6.336 3.620 -10.451 1.00 33.38 74 ALA A C 1
ATOM 562 O O . ALA A 1 74 ? -7.107 4.575 -10.463 1.00 33.38 74 ALA A O 1
ATOM 563 N N . GLY A 1 75 ? -5.635 3.269 -9.374 1.00 50.75 75 GLY A N 1
ATOM 564 C CA . GLY A 1 75 ? -5.994 3.818 -8.068 1.00 50.75 75 GLY A CA 1
ATOM 565 C C . GLY A 1 75 ? -7.273 3.156 -7.546 1.00 50.75 75 GLY A C 1
ATOM 566 O O . GLY A 1 75 ? -8.100 2.643 -8.300 1.00 50.75 75 GLY A O 1
ATOM 567 N N . HIS A 1 76 ? -7.453 3.112 -6.235 1.00 64.56 76 HIS A N 1
ATOM 568 C CA . HIS A 1 76 ? -8.695 2.641 -5.637 1.00 64.56 76 HIS A CA 1
ATOM 569 C C . HIS A 1 76 ? -9.681 3.810 -5.727 1.00 64.56 76 HIS A C 1
ATOM 571 O O . HIS A 1 76 ? -9.886 4.530 -4.754 1.00 64.56 76 HIS A O 1
ATOM 577 N N . THR A 1 77 ? -10.173 4.096 -6.936 1.00 65.06 77 THR A N 1
ATOM 578 C CA . THR A 1 77 ? -11.045 5.247 -7.164 1.00 65.06 77 THR A CA 1
ATOM 579 C C . THR A 1 77 ? -12.413 4.977 -6.557 1.00 65.06 77 THR A C 1
ATOM 581 O O . THR A 1 77 ? -13.074 3.999 -6.916 1.00 65.06 77 THR A O 1
ATOM 584 N N . VAL A 1 78 ? -12.840 5.857 -5.659 1.00 69.50 78 VAL A N 1
ATOM 585 C CA . VAL A 1 78 ? -14.115 5.765 -4.945 1.00 69.50 78 VAL A CA 1
ATOM 586 C C . VAL A 1 78 ? -14.965 6.980 -5.282 1.00 69.50 78 VAL A C 1
ATOM 588 O O . VAL A 1 78 ? -14.468 8.102 -5.275 1.00 69.50 78 VAL A O 1
ATOM 591 N N . ALA A 1 79 ? -16.241 6.769 -5.594 1.00 65.88 79 ALA A N 1
ATOM 592 C CA . ALA A 1 79 ? -17.177 7.844 -5.900 1.00 65.88 79 ALA A CA 1
ATOM 593 C C . ALA A 1 79 ? -18.293 7.864 -4.852 1.00 65.88 79 ALA A C 1
ATOM 595 O O . ALA A 1 79 ? -19.143 6.976 -4.842 1.00 65.88 79 ALA A O 1
ATOM 596 N N . THR A 1 80 ? -18.307 8.883 -3.990 1.00 63.69 80 THR A N 1
ATOM 597 C CA . THR A 1 80 ? -19.364 9.083 -2.989 1.00 63.69 80 THR A CA 1
ATOM 598 C C . THR A 1 80 ? -20.102 10.393 -3.261 1.00 63.69 80 THR A C 1
ATOM 600 O O . THR A 1 80 ? -19.540 11.490 -3.219 1.00 63.69 80 THR A O 1
ATOM 603 N N . GLY A 1 81 ? -21.393 10.281 -3.587 1.00 68.56 81 GLY A N 1
ATOM 604 C CA . GLY A 1 81 ? -22.191 11.418 -4.048 1.00 68.56 81 GLY A CA 1
ATOM 605 C C . GLY A 1 81 ? -21.617 12.012 -5.338 1.00 68.56 81 GLY A C 1
ATOM 606 O O . GLY A 1 81 ? -21.520 11.322 -6.349 1.00 68.56 81 GLY A O 1
ATOM 607 N N . GLU A 1 82 ? -21.229 13.287 -5.294 1.00 67.38 82 GLU A N 1
ATOM 608 C CA . GLU A 1 82 ? -20.632 14.008 -6.431 1.00 67.38 82 GLU A CA 1
ATOM 609 C C . GLU A 1 82 ? -19.094 14.037 -6.405 1.00 67.38 82 GLU A C 1
ATOM 611 O O . GLU A 1 82 ? -18.471 14.526 -7.349 1.00 67.38 82 GLU A O 1
ATOM 616 N N . ARG A 1 83 ? -18.456 13.540 -5.334 1.00 75.75 83 ARG A N 1
ATOM 617 C CA . ARG A 1 83 ? -16.995 13.562 -5.195 1.00 75.75 83 ARG A CA 1
ATOM 618 C C . ARG A 1 83 ? -16.379 12.242 -5.639 1.00 75.75 83 ARG A C 1
ATOM 620 O O . ARG A 1 83 ? -16.858 11.164 -5.295 1.00 75.75 83 ARG A O 1
ATOM 627 N N . VAL A 1 84 ? -15.275 12.356 -6.371 1.00 79.25 84 VAL A N 1
ATOM 628 C CA . VAL A 1 84 ? -14.432 11.235 -6.790 1.00 79.25 84 VAL A CA 1
ATOM 629 C C . VAL A 1 84 ? -13.103 11.347 -6.054 1.00 79.25 84 VAL A C 1
ATOM 631 O O . VAL A 1 84 ? -12.430 12.371 -6.141 1.00 79.25 84 VAL A O 1
ATOM 634 N N . TYR A 1 85 ? -12.751 10.294 -5.329 1.00 82.38 85 TYR A N 1
ATOM 635 C CA . TYR A 1 85 ? -11.523 10.158 -4.560 1.00 82.38 85 TYR A CA 1
ATOM 636 C C . TYR A 1 85 ? -10.583 9.185 -5.251 1.00 82.38 85 TYR A C 1
ATOM 638 O O . TYR A 1 85 ? -11.024 8.174 -5.795 1.00 82.38 85 TYR A O 1
ATOM 646 N N . ASP A 1 86 ? -9.287 9.464 -5.192 1.00 80.56 86 ASP A N 1
ATOM 647 C CA . ASP A 1 86 ? -8.255 8.666 -5.843 1.00 80.56 86 ASP A CA 1
ATOM 648 C C . ASP A 1 86 ? -7.190 8.227 -4.829 1.00 80.56 86 ASP A C 1
ATOM 650 O O . ASP A 1 86 ? -6.288 8.992 -4.465 1.00 80.56 86 ASP A O 1
ATOM 654 N N . PHE A 1 87 ? -7.339 6.994 -4.340 1.00 83.75 87 PHE A N 1
ATOM 655 C CA . PHE A 1 87 ? -6.562 6.448 -3.230 1.00 83.75 87 PHE A CA 1
ATOM 656 C C . PHE A 1 87 ? -5.441 5.509 -3.668 1.00 83.75 87 PHE A C 1
ATOM 658 O O . PHE A 1 87 ? -5.642 4.590 -4.470 1.00 83.75 87 PHE A O 1
ATOM 665 N N . HIS A 1 88 ? -4.279 5.666 -3.039 1.00 80.81 88 HIS A N 1
ATOM 666 C CA . HIS A 1 88 ? -3.056 4.931 -3.357 1.00 80.81 88 HIS A CA 1
ATOM 667 C C . HIS A 1 88 ? -2.341 4.405 -2.115 1.00 80.81 88 HIS A C 1
ATOM 669 O O . HIS A 1 88 ? -2.024 3.216 -2.044 1.00 80.81 88 HIS A O 1
ATOM 675 N N . ILE A 1 89 ? -2.131 5.254 -1.116 1.00 87.69 89 ILE A N 1
ATOM 676 C CA . ILE A 1 89 ? -1.565 4.872 0.178 1.00 87.69 89 ILE A CA 1
ATOM 677 C C . ILE A 1 89 ? -2.680 4.791 1.219 1.00 87.69 89 ILE A C 1
ATOM 679 O O . ILE A 1 89 ? -2.717 3.844 2.007 1.00 87.69 89 ILE A O 1
ATOM 683 N N . VAL A 1 90 ? -3.597 5.760 1.216 1.00 91.19 90 VAL A N 1
ATOM 684 C CA . VAL A 1 90 ? -4.665 5.846 2.210 1.00 91.19 90 VAL A CA 1
ATOM 685 C C . VAL A 1 90 ? -5.728 4.783 1.900 1.00 91.19 90 VAL A C 1
ATOM 687 O O . VAL A 1 90 ? -6.176 4.693 0.757 1.00 91.19 90 VAL A O 1
ATOM 690 N N . PRO A 1 91 ? -6.140 3.950 2.874 1.00 91.75 91 PRO A N 1
ATOM 691 C CA . PRO A 1 91 ? -7.251 3.025 2.679 1.00 91.75 91 PRO A CA 1
ATOM 692 C C . PRO A 1 91 ? -8.531 3.782 2.335 1.00 91.75 91 PRO A C 1
ATOM 694 O O . PRO A 1 91 ? -8.851 4.796 2.962 1.00 91.75 91 PRO A O 1
ATOM 697 N N . SER A 1 92 ? -9.277 3.275 1.358 1.00 88.69 92 SER A N 1
ATOM 698 C CA . SER A 1 92 ? -10.438 3.976 0.810 1.00 88.69 92 SER A CA 1
ATOM 699 C C . SER A 1 92 ? -11.569 4.143 1.822 1.00 88.69 92 SER A C 1
ATOM 701 O O . SER A 1 92 ? -12.308 5.122 1.762 1.00 88.69 92 SER A O 1
ATOM 703 N N . GLY A 1 93 ? -11.615 3.278 2.842 1.00 89.75 93 GLY A N 1
ATOM 704 C CA . GLY A 1 93 ? -12.520 3.397 3.984 1.00 89.75 93 GLY A CA 1
ATOM 705 C C . GLY A 1 93 ? -12.486 4.747 4.712 1.00 89.75 93 GLY A C 1
ATOM 706 O O . GLY A 1 93 ? -13.438 5.070 5.414 1.00 89.75 93 GLY A O 1
ATOM 707 N N . ILE A 1 94 ? -11.453 5.584 4.525 1.00 92.69 94 ILE A N 1
ATOM 708 C CA . ILE A 1 94 ? -11.383 6.928 5.125 1.00 92.69 94 ILE A CA 1
ATOM 709 C C . ILE A 1 94 ? -12.581 7.822 4.754 1.00 92.69 94 ILE A C 1
ATOM 711 O O . ILE A 1 94 ? -12.939 8.702 5.547 1.00 92.69 94 ILE A O 1
ATOM 715 N N . VAL A 1 95 ? -13.220 7.585 3.599 1.00 90.88 95 VAL A N 1
ATOM 716 C CA . VAL A 1 95 ? -14.412 8.331 3.154 1.00 90.88 95 VAL A CA 1
ATOM 717 C C . VAL A 1 95 ? -15.650 8.025 3.994 1.00 90.88 95 VAL A C 1
ATOM 719 O O . VAL A 1 95 ? -16.572 8.837 4.036 1.00 90.88 95 VAL A O 1
ATOM 722 N N . HIS A 1 96 ? -15.667 6.884 4.688 1.00 89.56 96 HIS A N 1
ATOM 723 C CA . HIS A 1 96 ? -16.770 6.459 5.542 1.00 89.56 96 HIS A CA 1
ATOM 724 C C . HIS A 1 96 ? -16.555 7.014 6.963 1.00 89.56 96 HIS A C 1
ATOM 726 O O . HIS A 1 96 ? -15.587 6.638 7.629 1.00 89.56 96 HIS A O 1
ATOM 732 N N . PRO A 1 97 ? -17.432 7.904 7.477 1.00 89.00 97 PRO A N 1
ATOM 733 C CA . PRO A 1 97 ? -17.201 8.607 8.747 1.00 89.00 97 PRO A CA 1
ATOM 734 C C . PRO A 1 97 ? -17.055 7.701 9.975 1.00 89.00 97 PRO A C 1
ATOM 736 O O . PRO A 1 97 ? -16.403 8.085 10.942 1.00 89.00 97 PRO A O 1
ATOM 739 N N . ASN A 1 98 ? -17.648 6.506 9.933 1.00 89.62 98 ASN A N 1
ATOM 740 C CA . ASN A 1 98 ? -17.616 5.533 11.028 1.00 89.62 98 ASN A CA 1
ATOM 741 C C . ASN A 1 98 ? -16.489 4.500 10.886 1.00 89.62 98 ASN A C 1
ATOM 743 O O . ASN A 1 98 ? -16.342 3.643 11.752 1.00 89.62 98 ASN A O 1
ATOM 747 N N . CYS A 1 99 ? -15.698 4.583 9.815 1.00 94.06 99 CYS A N 1
ATOM 748 C CA . CYS A 1 99 ? -14.632 3.640 9.523 1.00 94.06 99 CYS A CA 1
ATOM 749 C C . CYS A 1 99 ? -13.268 4.214 9.917 1.00 94.06 99 CYS A C 1
ATOM 751 O O . CYS A 1 99 ? -12.947 5.380 9.650 1.00 94.06 99 CYS A O 1
ATOM 753 N N . VAL A 1 100 ? -12.439 3.356 10.508 1.00 97.19 100 VAL A N 1
ATOM 754 C CA . VAL A 1 100 ? -11.010 3.594 10.712 1.00 97.19 100 VAL A CA 1
ATOM 755 C C . VAL A 1 100 ? -10.237 3.087 9.494 1.00 97.19 100 VAL A C 1
ATOM 757 O O . VAL A 1 100 ? -10.307 1.911 9.153 1.00 97.19 100 VAL A O 1
ATOM 760 N N . ALA A 1 101 ? -9.473 3.960 8.847 1.00 96.69 101 ALA A N 1
ATOM 761 C CA . ALA A 1 101 ? -8.525 3.616 7.798 1.00 96.69 101 ALA A CA 1
ATOM 762 C C . ALA A 1 101 ? -7.161 3.269 8.418 1.00 96.69 101 ALA A C 1
ATOM 764 O O . ALA A 1 101 ? -6.524 4.111 9.050 1.00 96.69 101 ALA A O 1
ATOM 765 N N . LEU A 1 102 ? -6.695 2.032 8.238 1.00 97.94 102 LEU A N 1
ATOM 766 C CA . LEU A 1 102 ? -5.446 1.538 8.821 1.00 97.94 102 LEU A CA 1
ATOM 767 C C . LEU A 1 102 ? -4.409 1.164 7.753 1.00 97.94 102 LEU A C 1
ATOM 769 O O . LEU A 1 102 ? -4.657 0.350 6.868 1.00 97.94 102 LEU A O 1
ATOM 773 N N . ILE A 1 103 ? -3.202 1.707 7.875 1.00 97.00 103 ILE A N 1
ATOM 774 C CA . ILE A 1 103 ? -2.038 1.351 7.063 1.00 97.00 103 ILE A CA 1
ATOM 775 C C . ILE A 1 103 ? -1.164 0.377 7.861 1.00 97.00 103 ILE A C 1
ATOM 777 O O . ILE A 1 103 ? -0.574 0.730 8.882 1.00 97.00 103 ILE A O 1
ATOM 781 N N . GLY A 1 104 ? -1.104 -0.871 7.404 1.00 96.19 104 GLY A N 1
ATOM 782 C CA . GLY A 1 104 ? -0.430 -1.988 8.059 1.00 96.19 104 GLY A CA 1
ATOM 783 C C . GLY A 1 104 ? 1.095 -1.983 7.949 1.00 96.19 104 GLY A C 1
ATOM 784 O O . GLY A 1 104 ? 1.694 -1.280 7.136 1.00 96.19 104 GLY A O 1
ATOM 785 N N . ASN A 1 10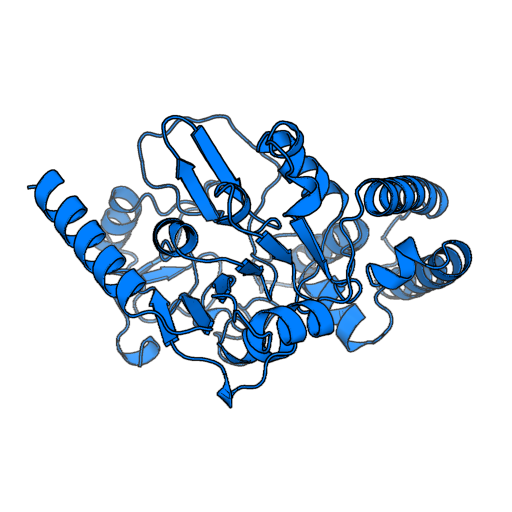5 ? 1.749 -2.834 8.742 1.00 95.50 105 ASN A N 1
ATOM 786 C CA . ASN A 1 105 ? 3.211 -2.950 8.786 1.00 95.50 105 ASN A CA 1
ATOM 787 C C . ASN A 1 105 ? 3.830 -3.579 7.527 1.00 95.50 105 ASN A C 1
ATOM 789 O O . ASN A 1 105 ? 5.043 -3.505 7.329 1.00 95.50 105 ASN A O 1
ATOM 793 N N . GLY A 1 106 ? 3.030 -4.265 6.709 1.00 91.19 106 GLY A N 1
ATOM 794 C CA . GLY A 1 106 ? 3.494 -4.843 5.447 1.00 91.19 106 GLY A CA 1
ATOM 795 C C . GLY A 1 106 ? 3.703 -3.804 4.347 1.00 91.19 106 GLY A C 1
ATOM 796 O O . GLY A 1 106 ? 4.369 -4.113 3.359 1.00 91.19 106 GLY A O 1
ATOM 797 N N . THR A 1 107 ? 3.202 -2.582 4.544 1.00 91.38 107 THR A N 1
ATOM 798 C CA . THR A 1 107 ? 3.305 -1.469 3.597 1.00 91.38 107 THR A CA 1
ATOM 799 C C . THR A 1 107 ? 4.674 -0.772 3.637 1.00 91.38 107 THR A C 1
ATOM 801 O O . THR A 1 107 ? 5.426 -0.846 4.617 1.00 91.38 107 THR A O 1
ATOM 804 N N . VAL A 1 108 ? 4.984 -0.079 2.542 1.00 92.94 108 VAL A N 1
ATOM 805 C CA . VAL A 1 108 ? 6.066 0.894 2.407 1.00 92.94 108 VAL A CA 1
ATOM 806 C C . VAL A 1 108 ? 5.453 2.254 2.049 1.00 92.94 108 VAL A C 1
ATOM 808 O O . VAL A 1 108 ? 4.572 2.338 1.198 1.00 92.94 108 VAL A O 1
ATOM 811 N N . ILE A 1 109 ? 5.858 3.324 2.725 1.00 93.50 109 ILE A N 1
ATOM 812 C CA . ILE A 1 109 ? 5.174 4.620 2.662 1.00 93.50 109 ILE A CA 1
ATOM 813 C C . ILE A 1 109 ? 6.151 5.688 2.191 1.00 93.50 109 ILE A C 1
ATOM 815 O O . ILE A 1 109 ? 7.161 5.946 2.842 1.00 93.50 109 ILE A O 1
ATOM 819 N N . HIS A 1 110 ? 5.824 6.346 1.081 1.00 95.12 110 HIS A N 1
ATOM 820 C CA . HIS A 1 110 ? 6.488 7.579 0.672 1.00 95.12 110 HIS A CA 1
ATOM 821 C C . HIS A 1 110 ? 5.760 8.767 1.311 1.00 95.12 110 HIS A C 1
ATOM 823 O O . HIS A 1 110 ? 4.664 9.123 0.874 1.00 95.12 110 HIS A O 1
ATOM 829 N N . LEU A 1 111 ? 6.344 9.367 2.354 1.00 95.88 111 LEU A N 1
ATOM 830 C CA . LEU A 1 111 ? 5.682 10.423 3.137 1.00 95.88 111 LEU A CA 1
ATOM 831 C C . LEU A 1 111 ? 5.259 11.645 2.301 1.00 95.88 111 LEU A C 1
ATOM 833 O O . LEU A 1 111 ? 4.112 12.065 2.461 1.00 95.88 111 LEU A O 1
ATOM 837 N N . PRO A 1 112 ? 6.075 12.175 1.363 1.00 94.56 112 PRO A N 1
ATOM 838 C CA . PRO A 1 112 ? 5.623 13.265 0.498 1.00 94.56 112 PRO A CA 1
ATOM 839 C C . PRO A 1 112 ? 4.366 12.915 -0.311 1.00 94.56 112 PRO A C 1
ATOM 841 O O . PRO A 1 112 ? 3.436 13.714 -0.384 1.00 94.56 112 PRO A O 1
ATOM 844 N N . SER A 1 113 ? 4.298 11.702 -0.877 1.00 90.00 113 SER A N 1
ATOM 845 C CA . SER A 1 113 ? 3.111 11.255 -1.623 1.00 90.00 113 SER A CA 1
ATOM 846 C C . SER A 1 113 ? 1.911 11.031 -0.716 1.00 90.00 113 SER A C 1
ATOM 848 O O . SER A 1 113 ? 0.801 11.357 -1.113 1.00 90.00 113 SER A O 1
ATOM 850 N N . PHE A 1 114 ? 2.123 10.512 0.494 1.00 94.25 114 PHE A N 1
ATOM 851 C CA . PHE A 1 114 ? 1.059 10.327 1.476 1.00 94.25 114 PHE A CA 1
ATOM 852 C C . PHE A 1 114 ? 0.399 11.661 1.849 1.00 94.25 114 PHE A C 1
ATOM 854 O O . PHE A 1 114 ? -0.818 11.781 1.756 1.00 94.25 114 PHE A O 1
ATOM 861 N N . PHE A 1 115 ? 1.183 12.684 2.203 1.00 95.25 115 PHE A N 1
ATOM 862 C CA . PHE A 1 115 ? 0.627 13.999 2.538 1.00 95.25 115 PHE A CA 1
ATOM 863 C C . PHE A 1 115 ? -0.023 14.679 1.328 1.00 95.25 115 PHE A C 1
ATOM 865 O O . PHE A 1 115 ? -1.126 15.208 1.450 1.00 95.25 115 PHE A O 1
ATOM 872 N N . SER A 1 116 ? 0.591 14.580 0.145 1.00 93.06 116 SER A N 1
ATOM 873 C CA . SER A 1 116 ? -0.014 15.080 -1.095 1.00 93.06 116 SER A CA 1
ATOM 874 C C . SER A 1 116 ? -1.348 14.391 -1.414 1.00 93.06 116 SER A C 1
ATOM 876 O O . SER A 1 116 ? -2.284 15.045 -1.867 1.00 93.06 116 SER A O 1
ATOM 878 N N . GLU A 1 117 ? -1.474 13.088 -1.146 1.00 90.31 117 GLU A N 1
ATOM 879 C CA . GLU A 1 117 ? -2.724 12.343 -1.319 1.00 90.31 117 GLU A CA 1
ATOM 880 C C . GLU A 1 117 ? -3.813 12.805 -0.343 1.00 90.31 117 GLU A C 1
ATOM 882 O O . GLU A 1 117 ? -4.973 12.902 -0.746 1.00 90.31 117 GLU A O 1
ATOM 887 N N . LEU A 1 118 ? -3.461 13.130 0.908 1.00 92.75 118 LEU A N 1
ATOM 888 C CA . LEU A 1 118 ? -4.410 13.691 1.877 1.00 92.75 118 LEU A CA 1
ATOM 889 C C . LEU A 1 118 ? -4.970 15.041 1.411 1.00 92.75 118 LEU A C 1
ATOM 891 O O . LEU A 1 118 ? -6.176 15.262 1.515 1.00 92.75 118 LEU A O 1
ATOM 895 N N . GLU A 1 119 ? -4.115 15.919 0.884 1.00 93.81 119 GLU A N 1
ATOM 896 C CA . GLU A 1 119 ? -4.513 17.231 0.358 1.00 93.81 119 GLU A CA 1
ATOM 897 C C . GLU A 1 119 ? -5.344 17.103 -0.923 1.00 93.81 119 GLU A C 1
ATOM 899 O O . GLU A 1 119 ? -6.440 17.654 -1.000 1.00 93.81 119 GLU A O 1
ATOM 904 N N . LYS A 1 120 ? -4.869 16.321 -1.904 1.00 89.75 120 LYS A N 1
ATOM 905 C CA . LYS A 1 120 ? -5.554 16.094 -3.191 1.00 89.75 120 LYS A CA 1
ATOM 906 C C . LYS A 1 120 ? -6.982 15.585 -2.998 1.00 89.75 120 LYS A C 1
ATOM 908 O O . LYS A 1 120 ? -7.875 15.960 -3.751 1.00 89.75 120 LYS A O 1
ATOM 913 N N . ASN A 1 121 ? -7.182 14.715 -2.012 1.00 88.69 121 ASN A N 1
ATOM 914 C CA . ASN A 1 121 ? -8.474 14.111 -1.709 1.00 88.69 121 ASN A CA 1
ATOM 915 C C . ASN A 1 121 ? -9.278 14.895 -0.651 1.00 88.69 121 ASN A C 1
ATOM 917 O O . ASN A 1 121 ? -10.293 14.387 -0.173 1.00 88.69 121 ASN A O 1
ATOM 921 N N . SER A 1 122 ? -8.841 16.099 -0.255 1.00 92.56 122 SER A N 1
ATOM 922 C CA . SER A 1 122 ? -9.476 16.918 0.793 1.00 92.56 122 SER A CA 1
ATOM 923 C C . SER A 1 122 ? -9.753 16.136 2.087 1.00 92.56 122 SER A C 1
ATOM 925 O O . SER A 1 122 ? -10.748 16.369 2.775 1.00 92.56 122 SER A O 1
ATOM 927 N N . ILE A 1 123 ? -8.885 15.177 2.435 1.00 93.31 123 ILE A N 1
ATOM 928 C CA . ILE A 1 123 ? -9.035 14.367 3.653 1.00 93.31 123 ILE A CA 1
ATOM 929 C C . ILE A 1 123 ? -8.866 15.246 4.888 1.00 93.31 123 ILE A C 1
ATOM 931 O O . ILE A 1 123 ? -9.557 15.054 5.885 1.00 93.31 123 ILE A O 1
ATOM 935 N N . THR A 1 124 ? -7.992 16.249 4.803 1.00 92.69 124 THR A N 1
ATOM 936 C CA . THR A 1 124 ? -7.717 17.186 5.896 1.00 92.69 124 THR A CA 1
ATOM 937 C C . THR A 1 124 ? -8.927 18.041 6.284 1.00 92.69 124 THR A C 1
ATOM 939 O O . THR A 1 124 ? -8.994 18.512 7.419 1.00 92.69 124 THR A O 1
ATOM 942 N N . GLU A 1 125 ? -9.903 18.182 5.383 1.00 93.25 125 GLU A N 1
ATOM 943 C CA . GLU A 1 125 ? -11.173 18.884 5.600 1.00 93.25 125 GLU A CA 1
ATOM 944 C C . GLU A 1 125 ? -12.259 17.977 6.204 1.00 93.25 125 GLU A C 1
ATOM 946 O O . GLU A 1 125 ? -13.299 18.457 6.660 1.00 93.25 125 GLU A O 1
ATOM 951 N N . MET A 1 126 ? -12.054 16.654 6.214 1.00 92.94 126 MET A N 1
ATOM 952 C CA . MET A 1 126 ? -13.032 15.712 6.752 1.00 92.94 126 MET A CA 1
ATOM 953 C C . MET A 1 126 ? -13.066 15.773 8.277 1.00 92.94 126 MET A C 1
ATOM 955 O O . MET A 1 126 ? -12.040 15.776 8.955 1.00 92.94 126 MET A O 1
ATOM 959 N N . LYS A 1 127 ? -14.267 15.727 8.852 1.00 91.12 127 LYS A N 1
ATOM 960 C CA . LYS A 1 127 ? -14.427 15.707 10.305 1.00 91.12 127 LYS A CA 1
ATOM 961 C C . LYS A 1 127 ? -13.686 14.513 10.928 1.00 91.12 127 LYS A C 1
ATOM 963 O O . LYS A 1 127 ? -13.824 13.374 10.478 1.00 91.12 127 LYS A O 1
ATOM 968 N N . ASP A 1 128 ? -12.914 14.795 11.980 1.00 93.56 128 ASP A N 1
ATOM 969 C CA . ASP A 1 128 ? -12.222 13.806 12.816 1.00 93.56 128 ASP A CA 1
ATOM 970 C C . ASP A 1 128 ? -11.293 12.833 12.049 1.00 93.56 128 ASP A C 1
ATOM 972 O O . ASP A 1 128 ? -10.976 11.758 12.557 1.00 93.56 128 ASP A O 1
ATOM 976 N N . TRP A 1 129 ? -10.822 13.184 10.844 1.00 95.75 129 TRP A N 1
ATOM 977 C CA . TRP A 1 129 ? -10.008 12.288 10.004 1.00 95.75 129 TRP A CA 1
ATOM 978 C C . TRP A 1 129 ? -8.757 11.753 10.719 1.00 95.75 129 TRP A C 1
ATOM 980 O O . TRP A 1 129 ? -8.441 10.571 10.606 1.00 95.75 129 TRP A O 1
ATOM 990 N N . GLN A 1 130 ? -8.103 12.587 11.533 1.00 96.38 130 GLN A N 1
ATOM 991 C CA . GLN A 1 130 ? -6.899 12.239 12.302 1.00 96.38 130 GLN A CA 1
ATOM 992 C C . GLN A 1 130 ? -7.153 11.113 13.311 1.00 96.38 130 GLN A C 1
ATOM 994 O O . GLN A 1 130 ? -6.279 10.298 13.582 1.00 96.38 130 GLN A O 1
ATOM 999 N N . LYS A 1 131 ? -8.375 11.025 13.853 1.00 95.56 131 LYS A N 1
ATOM 1000 C CA . LYS A 1 131 ? -8.759 9.967 14.802 1.00 95.56 131 LYS A CA 1
ATOM 1001 C C . LYS A 1 131 ? -9.038 8.637 14.105 1.00 95.56 131 LYS A C 1
ATOM 1003 O O . LYS A 1 131 ? -9.078 7.601 14.768 1.00 95.56 131 LYS A O 1
ATOM 1008 N N . ARG A 1 132 ? -9.266 8.683 12.790 1.00 95.81 132 ARG A N 1
ATOM 1009 C CA . ARG A 1 132 ? -9.681 7.552 11.958 1.00 95.81 132 ARG A CA 1
ATOM 1010 C C . ARG A 1 132 ? -8.575 7.050 11.043 1.00 95.81 132 ARG A C 1
ATOM 1012 O O . ARG A 1 132 ? -8.717 5.955 10.528 1.00 95.81 132 ARG A O 1
ATOM 1019 N N . LEU A 1 133 ? -7.493 7.796 10.844 1.00 97.94 133 LEU A N 1
ATOM 1020 C CA . LEU A 1 133 ? -6.347 7.347 10.062 1.00 97.94 133 LEU A CA 1
ATOM 1021 C C . LEU A 1 133 ? -5.236 6.848 10.987 1.00 97.94 133 LEU A C 1
ATOM 1023 O O . LEU A 1 133 ? -4.733 7.596 11.820 1.00 97.94 133 LEU A O 1
ATOM 1027 N N . ILE A 1 134 ? -4.848 5.584 10.832 1.00 98.31 134 ILE A N 1
ATOM 1028 C CA . ILE A 1 134 ? -3.810 4.942 11.642 1.00 98.31 134 ILE A CA 1
ATOM 1029 C C . ILE A 1 134 ? -2.694 4.434 10.733 1.00 98.31 134 ILE A C 1
ATOM 1031 O O . ILE A 1 134 ? -2.949 3.703 9.781 1.00 98.31 134 ILE A O 1
ATOM 1035 N N . ILE A 1 135 ? -1.449 4.759 11.066 1.00 98.00 135 ILE A N 1
ATOM 1036 C CA . ILE A 1 135 ? -0.241 4.289 10.391 1.00 98.00 135 ILE A CA 1
ATOM 1037 C C . ILE A 1 135 ? 0.522 3.360 11.327 1.00 98.00 135 ILE A C 1
ATOM 1039 O O . ILE A 1 135 ? 0.774 3.691 12.487 1.00 98.00 135 ILE A O 1
ATOM 1043 N N . SER A 1 136 ? 0.922 2.196 10.825 1.00 98.00 136 SER A N 1
ATOM 1044 C CA . SER A 1 136 ? 1.804 1.308 11.569 1.00 98.00 136 SER A CA 1
ATOM 1045 C C . SER A 1 136 ? 3.163 1.947 11.799 1.00 98.00 136 SER A C 1
ATOM 1047 O O . SER A 1 136 ? 3.874 2.274 10.851 1.00 98.00 136 SER A O 1
ATOM 1049 N N . GLU A 1 137 ? 3.590 1.989 13.059 1.00 97.88 137 GLU A N 1
ATOM 1050 C CA . GLU A 1 137 ? 4.970 2.325 13.430 1.00 97.88 137 GLU A CA 1
ATOM 1051 C C . GLU A 1 137 ? 5.996 1.399 12.730 1.00 97.88 137 GLU A C 1
ATOM 1053 O O . GLU A 1 137 ? 7.153 1.755 12.524 1.00 97.88 137 GLU A O 1
ATOM 1058 N N . ARG A 1 138 ? 5.578 0.194 12.316 1.00 97.69 138 ARG A N 1
ATOM 1059 C CA . ARG A 1 138 ? 6.444 -0.815 11.689 1.00 97.69 138 ARG A CA 1
ATOM 1060 C C . ARG A 1 138 ? 6.457 -0.755 10.158 1.00 97.69 138 ARG A C 1
ATOM 1062 O O . ARG A 1 138 ? 7.199 -1.532 9.550 1.00 97.69 138 ARG A O 1
ATOM 1069 N N . ALA A 1 139 ? 5.664 0.121 9.537 1.00 96.62 139 ALA A N 1
ATOM 1070 C CA . ALA A 1 139 ? 5.712 0.346 8.093 1.00 96.62 139 ALA A CA 1
ATOM 1071 C C . ALA A 1 139 ? 7.073 0.939 7.694 1.00 96.62 139 ALA A C 1
ATOM 1073 O O . ALA A 1 139 ? 7.648 1.738 8.435 1.00 96.62 139 ALA A O 1
ATOM 1074 N N . HIS A 1 140 ? 7.612 0.520 6.548 1.00 98.06 140 HIS A N 1
ATOM 1075 C CA . HIS A 1 140 ? 8.903 1.028 6.064 1.00 98.06 140 HIS A CA 1
ATOM 1076 C C . HIS A 1 140 ? 8.727 2.339 5.303 1.00 98.06 140 HIS A C 1
ATOM 1078 O O . HIS A 1 140 ? 7.686 2.575 4.697 1.00 98.06 140 HIS A O 1
ATOM 1084 N N . ILE A 1 141 ? 9.758 3.176 5.305 1.00 97.81 141 ILE A N 1
ATOM 1085 C CA . ILE A 1 141 ? 9.759 4.454 4.599 1.00 97.81 141 ILE A CA 1
ATOM 1086 C C . ILE A 1 141 ? 10.367 4.260 3.211 1.00 97.81 141 ILE A C 1
ATOM 1088 O O . ILE A 1 141 ? 11.467 3.725 3.058 1.00 97.81 141 ILE A O 1
ATOM 1092 N N . VAL A 1 142 ? 9.646 4.721 2.195 1.00 96.88 142 VAL A N 1
ATOM 1093 C CA . VAL A 1 142 ? 10.189 4.927 0.855 1.00 96.88 142 VAL A CA 1
ATOM 1094 C C . VAL A 1 142 ? 10.807 6.320 0.832 1.00 96.88 142 VAL A C 1
ATOM 1096 O O . VAL A 1 142 ? 10.110 7.294 1.100 1.00 96.88 142 VAL A O 1
ATOM 1099 N N . PHE A 1 143 ? 12.092 6.418 0.500 1.00 97.12 143 PHE A N 1
ATOM 1100 C CA . PHE A 1 143 ? 12.789 7.688 0.301 1.00 97.12 143 PHE A CA 1
ATOM 1101 C C . PHE A 1 143 ? 12.811 8.081 -1.178 1.00 97.12 143 PHE A C 1
ATOM 1103 O O . PHE A 1 143 ? 12.718 7.222 -2.056 1.00 97.12 143 PHE A O 1
ATOM 1110 N N . ASP A 1 144 ? 13.012 9.364 -1.468 1.00 94.12 144 ASP A N 1
ATOM 1111 C CA . ASP A 1 144 ? 13.065 9.893 -2.835 1.00 94.12 144 ASP A CA 1
ATOM 1112 C C . ASP A 1 144 ? 14.147 9.182 -3.662 1.00 94.12 144 ASP A C 1
ATOM 1114 O O . ASP A 1 144 ? 13.923 8.806 -4.813 1.00 94.12 144 ASP A O 1
ATOM 1118 N N . PHE A 1 145 ? 15.297 8.882 -3.048 1.00 94.94 145 PHE A N 1
ATOM 1119 C CA . PHE A 1 145 ? 16.357 8.137 -3.722 1.00 94.94 145 PHE A CA 1
ATOM 1120 C C . PHE A 1 145 ? 15.959 6.702 -4.087 1.00 94.94 145 PHE A C 1
ATOM 1122 O O . PHE A 1 145 ? 16.482 6.177 -5.065 1.00 94.94 145 PHE A O 1
ATOM 1129 N N . HIS A 1 146 ? 15.023 6.061 -3.373 1.00 94.69 146 HIS A N 1
ATOM 1130 C CA . HIS A 1 146 ? 14.511 4.756 -3.797 1.00 94.69 146 HIS A CA 1
ATOM 1131 C C . HIS A 1 146 ? 13.794 4.869 -5.146 1.00 94.69 146 HIS A C 1
ATOM 1133 O O . HIS A 1 146 ? 13.942 3.974 -5.971 1.00 94.69 146 HIS A O 1
ATOM 1139 N N . GLN A 1 147 ? 13.061 5.960 -5.401 1.00 90.88 147 GLN A N 1
ATOM 1140 C CA . GLN A 1 147 ? 12.382 6.189 -6.687 1.00 90.88 147 GLN A CA 1
ATOM 1141 C C . GLN A 1 147 ? 13.384 6.408 -7.824 1.00 90.88 147 GLN A C 1
ATOM 1143 O O . GLN A 1 147 ? 13.218 5.868 -8.921 1.00 90.88 147 GLN A O 1
ATOM 1148 N N . VAL A 1 148 ? 14.457 7.154 -7.543 1.00 91.81 148 VAL A N 1
ATOM 1149 C CA . VAL A 1 148 ? 15.551 7.370 -8.498 1.00 91.81 148 VAL A CA 1
ATOM 1150 C C . VAL A 1 148 ? 16.229 6.044 -8.843 1.00 91.81 148 VAL A C 1
ATOM 1152 O O . VAL A 1 148 ? 16.381 5.733 -10.018 1.00 91.81 148 VAL A O 1
ATOM 1155 N N . ILE A 1 149 ? 16.567 5.223 -7.843 1.00 90.44 149 ILE A N 1
ATOM 1156 C CA . ILE A 1 149 ? 17.188 3.902 -8.048 1.00 90.44 149 ILE A CA 1
ATOM 1157 C C . ILE A 1 149 ? 16.288 2.974 -8.866 1.00 90.44 149 ILE A C 1
ATOM 1159 O O . ILE A 1 149 ? 16.774 2.276 -9.752 1.00 90.44 149 ILE A O 1
ATOM 1163 N N . ASP A 1 150 ? 14.989 2.955 -8.568 1.00 86.88 150 ASP A N 1
ATOM 1164 C CA . ASP A 1 150 ? 14.002 2.150 -9.296 1.00 86.88 150 ASP A CA 1
ATOM 1165 C C . ASP A 1 150 ? 13.980 2.526 -10.785 1.00 86.88 150 ASP A C 1
ATOM 1167 O O . ASP A 1 150 ? 14.039 1.665 -11.658 1.00 86.88 150 ASP A O 1
ATOM 1171 N N . SER A 1 151 ? 14.013 3.831 -11.066 1.00 85.25 151 SER A N 1
ATOM 1172 C CA . SER A 1 151 ? 14.054 4.361 -12.432 1.00 85.25 151 SER A CA 1
ATOM 1173 C C . SER A 1 151 ? 15.381 4.068 -13.143 1.00 85.25 151 SER A C 1
ATOM 1175 O O . SER A 1 151 ? 15.373 3.717 -14.319 1.00 85.25 151 SER A O 1
ATOM 1177 N N . LEU A 1 152 ? 16.518 4.182 -12.445 1.00 85.19 152 LEU A N 1
ATOM 1178 C CA . LEU A 1 152 ? 17.843 3.869 -12.997 1.00 85.19 152 LEU A CA 1
ATOM 1179 C C . LEU A 1 152 ? 17.959 2.387 -13.376 1.00 85.19 152 LEU A C 1
ATOM 1181 O O . LEU A 1 152 ? 18.409 2.065 -14.471 1.00 85.19 152 LEU A O 1
ATOM 1185 N N . ARG A 1 153 ? 17.483 1.478 -12.515 1.00 82.06 153 ARG A N 1
ATOM 1186 C CA . ARG A 1 153 ? 17.490 0.032 -12.801 1.00 82.06 153 ARG A CA 1
ATOM 1187 C C . ARG A 1 153 ? 16.686 -0.327 -14.048 1.00 82.06 153 ARG A C 1
ATOM 1189 O O . ARG A 1 153 ? 17.100 -1.197 -14.810 1.00 82.06 153 ARG A O 1
ATOM 1196 N N . GLU A 1 154 ? 15.566 0.352 -14.274 1.00 78.06 154 GLU A N 1
ATOM 1197 C CA . GLU A 1 154 ? 14.743 0.145 -15.468 1.00 78.06 154 GLU A CA 1
ATOM 1198 C C . GLU A 1 154 ? 15.443 0.636 -16.754 1.00 78.06 154 GLU A C 1
ATOM 1200 O O . GLU A 1 154 ? 15.230 0.073 -17.828 1.00 78.06 154 GLU A O 1
ATOM 1205 N N . GLN A 1 155 ? 16.305 1.658 -16.656 1.00 75.69 155 GLN A N 1
ATOM 1206 C CA . GLN A 1 155 ? 17.097 2.180 -17.780 1.00 75.69 155 GLN A CA 1
ATOM 1207 C C . GLN A 1 155 ? 18.313 1.302 -18.104 1.00 75.69 155 GLN A C 1
ATOM 1209 O O . GLN A 1 155 ? 18.598 1.079 -19.280 1.00 75.69 155 GLN A O 1
ATOM 1214 N N . ASP A 1 156 ? 18.986 0.775 -17.078 1.00 70.19 156 ASP A N 1
ATOM 1215 C CA . ASP A 1 156 ? 20.197 -0.050 -17.208 1.00 70.19 156 ASP A CA 1
ATOM 1216 C C . ASP A 1 156 ? 19.910 -1.503 -17.621 1.00 70.19 156 ASP A C 1
ATOM 1218 O O . ASP A 1 156 ? 20.823 -2.262 -17.956 1.00 70.19 156 ASP A O 1
ATOM 1222 N N . SER A 1 157 ? 18.644 -1.923 -17.601 1.00 62.53 157 SER A N 1
ATOM 1223 C CA . SER A 1 157 ? 18.262 -3.282 -17.968 1.00 62.53 157 SER A CA 1
ATOM 1224 C C . SER A 1 157 ? 18.483 -3.503 -19.467 1.00 62.53 157 SER A C 1
ATOM 1226 O O . SER A 1 157 ? 17.712 -3.022 -20.297 1.00 62.53 157 SER A O 1
ATOM 1228 N N . ALA A 1 158 ? 19.554 -4.228 -19.813 1.00 57.06 158 ALA A N 1
ATOM 1229 C CA . ALA A 1 158 ? 20.002 -4.539 -21.173 1.00 57.06 158 ALA A CA 1
ATOM 1230 C C . ALA A 1 158 ? 18.981 -5.387 -21.968 1.00 57.06 158 ALA A C 1
ATOM 1232 O O . ALA A 1 158 ? 19.191 -6.566 -22.238 1.00 57.06 158 ALA A O 1
ATOM 1233 N N . GLY A 1 159 ? 17.848 -4.783 -22.330 1.00 55.97 159 GLY A N 1
ATOM 1234 C CA . GLY A 1 159 ? 16.795 -5.352 -23.173 1.00 55.97 159 GLY A CA 1
ATOM 1235 C C . GLY A 1 159 ? 15.588 -5.943 -22.436 1.00 55.97 159 GLY A C 1
ATOM 1236 O O . GLY A 1 159 ? 14.530 -6.049 -23.050 1.00 55.97 159 GLY A O 1
ATOM 1237 N N . VAL A 1 160 ? 15.686 -6.279 -21.143 1.00 60.12 160 VAL A N 1
ATOM 1238 C CA . VAL A 1 160 ? 14.563 -6.849 -20.366 1.00 60.12 160 VAL A CA 1
ATOM 1239 C C . VAL A 1 160 ? 14.035 -5.824 -19.371 1.00 60.12 160 VAL A C 1
ATOM 1241 O O . VAL A 1 160 ? 14.559 -5.681 -18.273 1.00 60.12 160 VAL A O 1
ATOM 1244 N N . ARG A 1 161 ? 12.981 -5.111 -19.760 1.00 68.50 161 ARG A N 1
ATOM 1245 C CA . ARG A 1 161 ? 12.261 -4.185 -18.883 1.00 68.50 161 ARG A CA 1
ATOM 1246 C C . ARG A 1 161 ? 11.271 -4.951 -18.013 1.00 68.50 161 ARG A C 1
ATOM 1248 O O . ARG A 1 161 ? 10.536 -5.800 -18.516 1.00 68.50 161 ARG A O 1
ATOM 1255 N N . ILE A 1 162 ? 11.250 -4.669 -16.712 1.00 72.12 162 ILE A N 1
ATOM 1256 C CA . ILE A 1 162 ? 10.234 -5.227 -15.803 1.00 72.12 162 ILE A CA 1
ATOM 1257 C C . ILE A 1 162 ? 8.943 -4.411 -15.937 1.00 72.12 162 ILE A C 1
ATOM 1259 O O . ILE A 1 162 ? 7.844 -4.950 -15.814 1.00 72.12 162 ILE A O 1
ATOM 1263 N N . GLY A 1 163 ? 9.066 -3.116 -16.243 1.00 69.62 163 GLY A N 1
ATOM 1264 C CA . GLY A 1 163 ? 7.964 -2.167 -16.232 1.00 69.62 163 GLY A CA 1
ATOM 1265 C C . GLY A 1 163 ? 7.641 -1.694 -14.820 1.00 69.62 163 GLY A C 1
ATOM 1266 O O . GLY A 1 163 ? 6.463 -1.611 -14.465 1.00 69.62 163 GLY A O 1
ATOM 1267 N N . THR A 1 164 ? 8.661 -1.406 -13.999 1.00 68.00 164 THR A N 1
ATOM 1268 C CA . THR A 1 164 ? 8.425 -0.863 -12.654 1.00 68.00 164 THR A CA 1
ATOM 1269 C C . THR A 1 164 ? 7.679 0.470 -12.727 1.00 68.00 164 THR A C 1
ATOM 1271 O O . THR A 1 164 ? 7.723 1.203 -13.717 1.00 68.00 164 THR A O 1
ATOM 1274 N N . THR A 1 165 ? 6.974 0.825 -11.652 1.00 67.12 165 THR A N 1
ATOM 1275 C CA . THR A 1 165 ? 6.254 2.104 -11.589 1.00 67.12 165 THR A CA 1
ATOM 1276 C C . THR A 1 165 ? 7.172 3.302 -11.323 1.00 67.12 165 THR A C 1
ATOM 1278 O O . THR A 1 165 ? 6.669 4.418 -11.209 1.00 67.12 165 THR A O 1
ATOM 1281 N N . GLY A 1 166 ? 8.484 3.090 -11.144 1.00 78.56 166 GLY A N 1
ATOM 1282 C CA . GLY A 1 166 ? 9.433 4.139 -10.752 1.00 78.56 166 GLY A CA 1
ATOM 1283 C C . GLY A 1 166 ? 9.115 4.744 -9.381 1.00 78.56 166 GLY A C 1
ATOM 1284 O O . GLY A 1 166 ? 9.272 5.943 -9.168 1.00 78.56 166 GLY A O 1
ATOM 1285 N N . ARG A 1 167 ? 8.588 3.933 -8.454 1.00 82.31 167 ARG A N 1
ATOM 1286 C CA . ARG A 1 167 ? 8.094 4.389 -7.138 1.00 82.31 167 ARG A CA 1
ATOM 1287 C C . ARG A 1 167 ? 8.957 3.955 -5.972 1.00 82.31 167 ARG A C 1
ATOM 1289 O O . ARG A 1 167 ? 8.628 4.258 -4.831 1.00 82.31 167 ARG A O 1
ATOM 1296 N N . GLY A 1 168 ? 10.067 3.274 -6.233 1.00 88.56 168 GLY A N 1
ATOM 1297 C CA . GLY A 1 168 ? 10.993 2.879 -5.179 1.00 88.56 168 GLY A CA 1
ATOM 1298 C C . GLY A 1 168 ? 10.478 1.728 -4.325 1.00 88.56 168 GLY A C 1
ATOM 1299 O O . GLY A 1 168 ? 11.046 1.466 -3.267 1.00 88.56 168 GLY A O 1
ATOM 1300 N N . ILE A 1 169 ? 9.439 1.017 -4.773 1.00 88.31 169 ILE A N 1
ATOM 1301 C CA . ILE A 1 169 ? 8.854 -0.107 -4.037 1.00 88.31 169 ILE A CA 1
ATOM 1302 C C . ILE A 1 169 ? 9.868 -1.245 -3.935 1.00 88.31 169 ILE A C 1
ATOM 1304 O O . ILE A 1 169 ? 10.205 -1.663 -2.827 1.00 88.31 169 ILE A O 1
ATOM 1308 N N . GLY A 1 170 ? 10.436 -1.668 -5.068 1.00 90.19 170 GLY A N 1
ATOM 1309 C CA . GLY A 1 170 ? 11.465 -2.708 -5.112 1.00 90.19 170 GLY A CA 1
ATOM 1310 C C . GLY A 1 170 ? 12.692 -2.382 -4.258 1.00 90.19 170 GLY A C 1
ATOM 1311 O O . GLY A 1 170 ? 13.012 -3.162 -3.360 1.00 90.19 170 GLY A O 1
ATOM 1312 N N . PRO A 1 171 ? 13.356 -1.225 -4.450 1.00 93.38 171 PRO A N 1
ATOM 1313 C CA . PRO A 1 171 ? 14.482 -0.821 -3.607 1.00 93.38 171 PRO A CA 1
ATOM 1314 C C . PRO A 1 171 ? 14.148 -0.767 -2.108 1.00 93.38 171 PRO A C 1
ATOM 1316 O O . PRO A 1 171 ? 14.938 -1.241 -1.292 1.00 93.38 171 PRO A O 1
ATOM 1319 N N . THR A 1 172 ? 12.957 -0.287 -1.731 1.00 95.69 172 THR A N 1
ATOM 1320 C CA . THR A 1 172 ? 12.552 -0.234 -0.316 1.00 95.69 172 THR A CA 1
ATOM 1321 C C . THR A 1 172 ? 12.358 -1.633 0.273 1.00 95.69 172 THR A C 1
ATOM 1323 O O . THR A 1 172 ? 12.856 -1.911 1.366 1.00 95.69 172 THR A O 1
ATOM 1326 N N . TYR A 1 173 ? 11.685 -2.545 -0.440 1.00 94.62 173 TYR A N 1
ATOM 1327 C CA . TYR A 1 173 ? 11.552 -3.938 0.002 1.00 94.62 173 TYR A CA 1
ATOM 1328 C C . TYR A 1 173 ? 12.903 -4.665 0.025 1.00 94.62 173 TYR A C 1
ATOM 1330 O O . TYR A 1 173 ? 13.149 -5.449 0.939 1.00 94.62 173 TYR A O 1
ATOM 1338 N N . ALA A 1 174 ? 13.823 -4.349 -0.890 1.00 95.19 174 ALA A N 1
ATOM 1339 C CA . ALA A 1 174 ? 15.190 -4.857 -0.828 1.00 95.19 174 ALA A CA 1
ATOM 1340 C C . ALA A 1 174 ? 15.890 -4.404 0.463 1.00 95.19 174 ALA A C 1
ATOM 1342 O O . ALA A 1 174 ? 16.483 -5.228 1.156 1.00 95.19 174 ALA A O 1
ATOM 1343 N N . ASN A 1 175 ? 15.771 -3.129 0.852 1.00 97.12 175 ASN A N 1
ATOM 1344 C CA . ASN A 1 175 ? 16.345 -2.644 2.111 1.00 97.12 175 ASN A CA 1
ATOM 1345 C C . ASN A 1 175 ? 15.652 -3.206 3.361 1.00 97.12 175 ASN A C 1
ATOM 1347 O O . ASN A 1 175 ? 16.315 -3.469 4.369 1.00 97.12 175 ASN A O 1
ATOM 1351 N N . LYS A 1 176 ? 14.343 -3.470 3.295 1.00 97.00 176 LYS A N 1
ATOM 1352 C CA . LYS A 1 176 ? 13.625 -4.234 4.327 1.00 97.00 176 LYS A CA 1
ATOM 1353 C C . LYS A 1 176 ? 14.233 -5.630 4.495 1.00 97.00 176 LYS A C 1
ATOM 1355 O O . LYS A 1 176 ? 14.573 -6.008 5.614 1.00 97.00 176 LYS A O 1
ATOM 1360 N N . SER A 1 177 ? 14.437 -6.363 3.401 1.00 96.94 177 SER A N 1
ATOM 1361 C CA . SER A 1 177 ? 15.035 -7.707 3.420 1.00 96.94 177 SER A CA 1
ATOM 1362 C C . SER A 1 177 ? 16.496 -7.696 3.882 1.00 96.94 177 SER A C 1
ATOM 1364 O O . SER A 1 177 ? 16.909 -8.559 4.657 1.00 96.94 177 SER A O 1
ATOM 1366 N N . TRP A 1 178 ? 17.270 -6.674 3.501 1.00 96.56 178 TRP A N 1
ATOM 1367 C CA . TRP A 1 178 ? 18.635 -6.467 4.000 1.00 96.56 178 TRP A CA 1
ATOM 1368 C C . TRP A 1 178 ? 18.703 -5.988 5.452 1.00 96.56 178 TRP A C 1
ATOM 1370 O O . TRP A 1 178 ? 19.789 -5.988 6.033 1.00 96.56 178 TRP A O 1
ATOM 1380 N N . ARG A 1 179 ? 17.562 -5.625 6.053 1.00 97.69 179 ARG A N 1
ATOM 1381 C CA . ARG A 1 179 ? 17.443 -5.093 7.420 1.00 97.69 179 ARG A CA 1
ATOM 1382 C C . ARG A 1 179 ? 18.220 -3.787 7.623 1.00 97.69 179 ARG A C 1
ATOM 1384 O O . ARG A 1 179 ? 18.699 -3.513 8.719 1.00 97.69 179 ARG A O 1
ATOM 1391 N N . ASN A 1 180 ? 18.349 -2.989 6.566 1.00 97.00 180 ASN A N 1
ATOM 1392 C CA . ASN A 1 180 ? 18.959 -1.657 6.602 1.00 97.00 180 ASN A CA 1
ATOM 1393 C C . ASN A 1 180 ? 17.982 -0.530 6.217 1.00 97.00 180 ASN A C 1
ATOM 1395 O O . ASN A 1 180 ? 18.373 0.634 6.230 1.00 97.00 180 ASN A O 1
ATOM 1399 N N . GLY A 1 181 ? 16.731 -0.863 5.882 1.00 97.56 181 GLY A N 1
ATOM 1400 C CA . GLY A 1 181 ? 15.659 0.112 5.697 1.00 97.56 181 GLY A CA 1
ATOM 1401 C C . GLY A 1 181 ? 15.208 0.743 7.018 1.00 97.56 181 GLY A C 1
ATOM 1402 O O . GLY A 1 181 ? 15.375 0.158 8.088 1.00 97.56 181 GLY A O 1
ATOM 1403 N N . LEU A 1 182 ? 14.619 1.935 6.929 1.00 98.44 182 LEU A N 1
ATOM 1404 C CA . LEU A 1 182 ? 14.082 2.671 8.075 1.00 98.44 182 LEU A CA 1
ATOM 1405 C C . LEU A 1 182 ? 12.554 2.564 8.106 1.00 98.44 182 LEU A C 1
ATOM 1407 O O . LEU A 1 182 ? 11.903 2.478 7.061 1.00 98.44 182 LEU A O 1
ATOM 1411 N N . ARG A 1 183 ? 11.981 2.564 9.309 1.00 98.38 183 ARG A N 1
ATOM 1412 C CA . ARG A 1 183 ? 10.537 2.470 9.559 1.00 98.38 183 ARG A CA 1
ATOM 1413 C C . ARG A 1 183 ? 9.987 3.757 10.160 1.00 98.38 183 ARG A C 1
ATOM 1415 O O . ARG A 1 183 ? 10.745 4.600 10.630 1.00 98.38 183 ARG A O 1
ATOM 1422 N N . ILE A 1 184 ? 8.661 3.883 10.190 1.00 98.25 184 ILE A N 1
ATOM 1423 C CA . ILE A 1 184 ? 7.973 5.029 10.804 1.00 98.25 184 ILE A CA 1
ATOM 1424 C C . ILE A 1 184 ? 8.379 5.203 12.276 1.00 98.25 184 ILE A C 1
ATOM 1426 O O . ILE A 1 184 ? 8.629 6.325 12.695 1.00 98.25 184 ILE A O 1
ATOM 1430 N N . ALA A 1 185 ? 8.525 4.112 13.034 1.00 97.62 185 ALA A N 1
ATOM 1431 C CA . ALA A 1 185 ? 8.998 4.141 14.419 1.00 97.62 185 ALA A CA 1
ATOM 1432 C C . ALA A 1 185 ? 10.383 4.785 14.547 1.00 97.62 185 ALA A C 1
ATOM 1434 O O . ALA A 1 185 ? 10.591 5.591 15.445 1.00 97.62 185 ALA A O 1
ATOM 1435 N N . ASP A 1 186 ? 11.311 4.475 13.630 1.00 98.00 186 ASP A N 1
ATOM 1436 C CA . ASP A 1 186 ? 12.648 5.073 13.652 1.00 98.00 186 ASP A CA 1
ATOM 1437 C C . ASP A 1 186 ? 12.564 6.597 13.494 1.00 98.00 186 ASP A C 1
ATOM 1439 O O . ASP A 1 186 ? 13.342 7.307 14.113 1.00 98.00 186 ASP A O 1
ATOM 1443 N N . LEU A 1 187 ? 11.617 7.091 12.687 1.00 97.88 187 LEU A N 1
ATOM 1444 C CA . LEU A 1 187 ? 11.441 8.513 12.399 1.00 97.88 187 LEU A CA 1
ATOM 1445 C C . LEU A 1 187 ? 10.852 9.308 13.574 1.00 97.88 187 LEU A C 1
ATOM 1447 O O . LEU A 1 187 ? 11.258 10.450 13.782 1.00 97.88 187 LEU A O 1
ATOM 1451 N N . ILE A 1 188 ? 9.878 8.742 14.295 1.00 96.12 188 ILE A N 1
ATOM 1452 C CA . ILE A 1 188 ? 9.108 9.481 15.312 1.00 96.12 188 ILE A CA 1
ATOM 1453 C C . ILE A 1 188 ? 9.627 9.321 16.747 1.00 96.12 188 ILE A C 1
ATOM 1455 O O . ILE A 1 188 ? 9.262 10.130 17.593 1.00 96.12 188 ILE A O 1
ATOM 1459 N N . ASP A 1 189 ? 10.426 8.287 17.030 1.00 92.75 189 ASP A N 1
ATOM 1460 C CA . ASP A 1 189 ? 10.887 7.966 18.390 1.00 92.75 189 ASP A CA 1
ATOM 1461 C C . ASP A 1 189 ? 12.115 8.804 18.786 1.00 92.75 189 ASP A C 1
ATOM 1463 O O . ASP A 1 189 ? 12.032 9.690 19.634 1.00 92.75 189 ASP A O 1
ATOM 1467 N N . ASN A 1 190 ? 13.248 8.591 18.106 1.00 94.44 190 ASN A N 1
ATOM 1468 C CA . ASN A 1 190 ? 14.477 9.358 18.307 1.00 94.44 190 ASN A CA 1
ATOM 1469 C C . ASN A 1 190 ? 15.068 9.810 16.964 1.00 94.44 190 ASN A C 1
ATOM 1471 O O . ASN A 1 190 ? 15.651 9.024 16.211 1.00 94.44 190 ASN A O 1
ATOM 1475 N N . PHE A 1 191 ? 14.957 11.110 16.686 1.00 96.38 191 PHE A N 1
ATOM 1476 C CA . PHE A 1 191 ? 15.387 11.681 15.412 1.00 96.38 191 PHE A CA 1
ATOM 1477 C C . PHE A 1 191 ? 16.913 11.648 15.201 1.00 96.38 191 PHE A C 1
ATOM 1479 O O . PHE A 1 191 ? 17.376 11.561 14.061 1.00 96.38 191 PHE A O 1
ATOM 1486 N N . ASP A 1 192 ? 17.717 11.669 16.265 1.00 97.06 192 ASP A N 1
ATOM 1487 C CA . ASP A 1 192 ? 19.176 11.573 16.134 1.00 97.06 192 ASP A CA 1
ATOM 1488 C C . ASP A 1 192 ? 19.611 10.158 15.722 1.00 97.06 192 ASP A C 1
ATOM 1490 O O . ASP A 1 192 ? 20.496 9.995 14.874 1.00 97.06 192 ASP A O 1
ATOM 1494 N N . ASP A 1 193 ? 18.932 9.128 16.232 1.00 97.56 193 ASP A N 1
ATOM 1495 C CA . ASP A 1 193 ? 19.142 7.744 15.796 1.00 97.56 193 ASP A CA 1
ATOM 1496 C C . ASP A 1 193 ? 18.678 7.547 14.346 1.00 97.56 193 ASP A C 1
ATOM 1498 O O . ASP A 1 193 ? 19.364 6.891 13.551 1.00 97.56 193 ASP A O 1
ATOM 1502 N N . PHE A 1 194 ? 17.542 8.149 13.969 1.00 98.44 194 PHE A N 1
ATOM 1503 C CA . PHE A 1 194 ? 17.080 8.194 12.578 1.00 98.44 194 PHE A CA 1
ATOM 1504 C C . PHE A 1 194 ? 18.144 8.796 11.663 1.00 98.44 194 PHE A C 1
ATOM 1506 O O . PHE A 1 194 ? 18.488 8.196 10.642 1.00 98.44 194 PHE A O 1
ATOM 1513 N N . ARG A 1 195 ? 18.712 9.947 12.046 1.00 98.44 195 ARG A N 1
ATOM 1514 C CA . ARG A 1 195 ? 19.761 10.630 11.283 1.00 98.44 195 ARG A CA 1
ATOM 1515 C C . ARG A 1 195 ? 20.949 9.712 11.019 1.00 98.44 195 ARG A C 1
ATOM 1517 O O . ARG A 1 195 ? 21.378 9.592 9.872 1.00 98.44 195 ARG A O 1
ATOM 1524 N N . GLN A 1 196 ? 21.461 9.038 12.046 1.00 98.25 196 GLN A N 1
ATOM 1525 C CA . GLN A 1 196 ? 22.600 8.126 11.899 1.00 98.25 196 GLN A CA 1
ATOM 1526 C C . GLN A 1 196 ? 22.279 6.952 10.963 1.00 98.25 196 GLN A C 1
ATOM 1528 O O . GLN A 1 196 ? 23.064 6.635 10.062 1.00 98.25 196 GLN A O 1
ATOM 1533 N N . LYS A 1 197 ? 21.103 6.332 11.130 1.00 98.44 197 LYS A N 1
ATOM 1534 C CA . LYS A 1 197 ? 20.629 5.234 10.270 1.00 98.44 197 LYS A CA 1
ATOM 1535 C C . LYS A 1 197 ? 20.463 5.686 8.816 1.00 98.44 197 LYS A C 1
ATOM 1537 O O . LYS A 1 197 ? 20.895 4.977 7.908 1.00 98.44 197 LYS A O 1
ATOM 1542 N N . PHE A 1 198 ? 19.895 6.870 8.593 1.00 98.56 198 PHE A N 1
ATOM 1543 C CA . PHE A 1 198 ? 19.675 7.442 7.266 1.00 98.56 198 PHE A CA 1
ATOM 1544 C C . PHE A 1 198 ? 20.996 7.728 6.544 1.00 98.56 198 PHE A C 1
ATOM 1546 O O . PHE A 1 198 ? 21.183 7.297 5.407 1.00 98.56 198 PHE A O 1
ATOM 1553 N N . VAL A 1 199 ? 21.949 8.384 7.218 1.00 98.12 199 VAL A N 1
ATOM 1554 C CA . VAL A 1 199 ? 23.289 8.659 6.667 1.00 98.12 199 VAL A CA 1
ATOM 1555 C C . VAL A 1 199 ? 23.972 7.356 6.247 1.00 98.12 199 VAL A C 1
ATOM 1557 O O . VAL A 1 199 ? 24.490 7.260 5.132 1.00 98.12 199 VAL A O 1
ATOM 1560 N N . ARG A 1 200 ? 23.924 6.327 7.103 1.00 97.88 200 ARG A N 1
ATOM 1561 C CA . ARG A 1 200 ? 24.492 5.007 6.803 1.00 97.88 200 ARG A CA 1
ATOM 1562 C C . ARG A 1 200 ? 23.809 4.342 5.607 1.00 97.88 200 ARG A C 1
ATOM 1564 O O . ARG A 1 200 ? 24.496 3.765 4.765 1.00 97.88 200 ARG A O 1
ATOM 1571 N N . LEU A 1 201 ? 22.480 4.419 5.510 1.00 98.00 201 LEU A N 1
ATOM 1572 C CA . LEU A 1 201 ? 21.736 3.882 4.369 1.00 98.00 201 LEU A CA 1
ATOM 1573 C C . LEU A 1 201 ? 22.162 4.564 3.062 1.00 98.00 201 LEU A C 1
ATOM 1575 O O . LEU A 1 201 ? 22.488 3.876 2.095 1.00 98.00 201 LEU A O 1
ATOM 1579 N N . VAL A 1 202 ? 22.246 5.899 3.048 1.00 97.19 202 VAL A N 1
ATOM 1580 C CA . VAL A 1 202 ? 22.696 6.665 1.874 1.00 97.19 202 VAL A CA 1
ATOM 1581 C C . VAL A 1 202 ? 24.127 6.293 1.479 1.00 97.19 202 VAL A C 1
ATOM 1583 O O . VAL A 1 202 ? 24.400 6.124 0.293 1.00 97.19 202 VAL A O 1
ATOM 1586 N N . GLN A 1 203 ? 25.039 6.119 2.441 1.00 96.00 203 GLN A N 1
ATOM 1587 C CA . GLN A 1 203 ? 26.413 5.677 2.165 1.00 96.00 203 GLN A CA 1
ATOM 1588 C C . GLN A 1 203 ? 26.448 4.302 1.484 1.00 96.00 203 GLN A C 1
ATOM 1590 O O . GLN A 1 203 ? 27.108 4.150 0.459 1.00 96.00 203 GLN A O 1
ATOM 1595 N N . LEU A 1 204 ? 25.706 3.320 2.008 1.00 95.44 204 LEU A N 1
ATOM 1596 C CA . LEU A 1 204 ? 25.626 1.976 1.420 1.00 95.44 204 LEU A CA 1
ATOM 1597 C C . LEU A 1 204 ? 25.046 2.001 0.003 1.00 95.44 204 LEU A C 1
ATOM 1599 O O . LEU A 1 204 ? 25.514 1.283 -0.878 1.00 95.44 204 LEU A O 1
ATOM 1603 N N . ILE A 1 205 ? 24.038 2.839 -0.221 1.00 93.44 205 ILE A N 1
ATOM 1604 C CA . ILE A 1 205 ? 23.399 2.981 -1.525 1.00 93.44 205 ILE A CA 1
ATOM 1605 C C . ILE A 1 205 ? 24.329 3.658 -2.531 1.00 93.44 205 ILE A C 1
ATOM 1607 O O . ILE A 1 205 ? 24.401 3.199 -3.665 1.00 93.44 205 ILE A O 1
ATOM 1611 N N . LYS A 1 206 ? 25.084 4.691 -2.137 1.00 94.06 206 LYS A N 1
ATOM 1612 C CA . LYS A 1 206 ? 26.054 5.359 -3.023 1.00 94.06 206 LYS A CA 1
ATOM 1613 C C . LYS A 1 206 ? 27.181 4.432 -3.485 1.00 94.06 206 LYS A C 1
ATOM 1615 O O . LYS A 1 206 ? 27.710 4.636 -4.569 1.00 94.06 206 LYS A O 1
ATOM 1620 N N . VAL A 1 207 ? 27.522 3.398 -2.712 1.00 93.50 207 VAL A N 1
ATOM 1621 C CA . VAL A 1 207 ? 28.455 2.350 -3.169 1.00 93.50 207 VAL A CA 1
ATOM 1622 C C . VAL A 1 207 ? 27.860 1.552 -4.333 1.00 93.50 207 VAL A C 1
ATOM 1624 O O . VAL A 1 207 ? 28.572 1.230 -5.278 1.00 93.50 207 VAL A O 1
ATOM 1627 N N . GLN A 1 208 ? 26.561 1.244 -4.280 1.00 89.94 208 GLN A N 1
ATOM 1628 C CA . GLN A 1 208 ? 25.867 0.493 -5.335 1.00 89.94 208 GLN A CA 1
ATOM 1629 C C . GLN A 1 208 ? 25.501 1.370 -6.539 1.00 89.94 208 GLN A C 1
ATOM 1631 O O . GLN A 1 208 ? 25.498 0.889 -7.667 1.00 89.94 208 GLN A O 1
ATOM 1636 N N . PHE A 1 209 ? 25.211 2.650 -6.300 1.00 90.69 209 PHE A N 1
ATOM 1637 C CA . PHE A 1 209 ? 24.809 3.632 -7.304 1.00 90.69 209 PHE A CA 1
ATOM 1638 C C . PHE A 1 209 ? 25.665 4.902 -7.169 1.00 90.69 209 PHE A C 1
ATOM 1640 O O . PHE A 1 209 ? 25.202 5.894 -6.601 1.00 90.69 209 PHE A O 1
ATOM 1647 N N . PRO A 1 210 ? 26.910 4.909 -7.683 1.00 89.44 210 PRO A N 1
ATOM 1648 C CA . PRO A 1 210 ? 27.830 6.042 -7.524 1.00 89.44 210 PRO A CA 1
ATOM 1649 C C . PRO A 1 210 ? 27.338 7.348 -8.157 1.00 89.44 210 PRO A C 1
ATOM 1651 O O . PRO A 1 210 ? 27.720 8.430 -7.720 1.00 89.44 210 PRO A O 1
ATOM 1654 N N . SER A 1 211 ? 26.472 7.257 -9.170 1.00 87.62 211 SER A N 1
ATOM 1655 C CA . SER A 1 211 ? 25.838 8.402 -9.835 1.00 87.62 211 SER A CA 1
ATOM 1656 C C . SER A 1 211 ? 24.704 9.037 -9.021 1.00 87.62 211 SER A C 1
ATOM 1658 O O . SER A 1 211 ? 24.233 10.122 -9.365 1.00 87.62 211 SER A O 1
ATOM 1660 N N . LEU A 1 212 ? 24.252 8.393 -7.939 1.00 91.31 212 LEU A N 1
ATOM 1661 C CA . LEU A 1 212 ? 23.152 8.887 -7.124 1.00 91.31 212 LEU A CA 1
ATOM 1662 C C . LEU A 1 212 ? 23.593 10.092 -6.281 1.00 91.31 212 LEU A C 1
ATOM 1664 O O . LEU A 1 212 ? 24.354 9.973 -5.314 1.00 91.31 212 LEU A O 1
ATOM 1668 N N . ASN A 1 213 ? 23.023 11.254 -6.588 1.00 91.25 213 ASN A N 1
ATOM 1669 C CA . ASN A 1 213 ? 23.191 12.444 -5.771 1.00 91.25 213 ASN A CA 1
ATOM 1670 C C . ASN A 1 213 ? 22.063 12.557 -4.734 1.00 91.25 213 ASN A C 1
ATOM 1672 O O . ASN A 1 213 ? 20.889 12.637 -5.084 1.00 91.25 213 ASN A O 1
ATOM 1676 N N . VAL A 1 214 ? 22.428 12.589 -3.452 1.00 93.88 214 VAL A N 1
ATOM 1677 C CA . VAL A 1 214 ? 21.497 12.788 -2.331 1.00 93.88 214 VAL A CA 1
ATOM 1678 C C . VAL A 1 214 ? 22.055 13.890 -1.443 1.00 93.88 214 VAL A C 1
ATOM 1680 O O . VAL A 1 214 ? 23.153 13.739 -0.894 1.00 93.88 214 VAL A O 1
ATOM 1683 N N . CYS A 1 215 ? 21.291 14.973 -1.288 1.00 96.00 215 CYS A N 1
ATOM 1684 C CA . CYS A 1 215 ? 21.572 16.023 -0.314 1.00 96.00 215 CYS A CA 1
ATOM 1685 C C . CYS A 1 215 ? 21.052 15.584 1.060 1.00 96.00 215 CYS A C 1
ATOM 1687 O O . CYS A 1 215 ? 19.879 15.762 1.382 1.00 96.00 215 CYS A O 1
ATOM 1689 N N . VAL A 1 216 ? 21.931 14.971 1.855 1.00 97.00 216 VAL A N 1
ATOM 1690 C CA . VAL A 1 216 ? 21.569 14.347 3.137 1.00 97.00 216 VAL A CA 1
ATOM 1691 C C . VAL A 1 216 ? 20.910 15.338 4.096 1.00 97.00 216 VAL A C 1
ATOM 1693 O O . VAL A 1 216 ? 19.861 15.030 4.647 1.00 97.00 216 VAL A O 1
ATOM 1696 N N . GLU A 1 217 ? 21.476 16.532 4.264 1.00 97.25 217 GLU A N 1
ATOM 1697 C CA . GLU A 1 217 ? 20.945 17.529 5.204 1.00 97.25 217 GLU A CA 1
ATOM 1698 C C . GLU A 1 217 ? 19.558 18.044 4.783 1.00 97.25 217 GLU A C 1
ATOM 1700 O O . GLU A 1 217 ? 18.677 18.194 5.626 1.00 97.25 217 GLU A O 1
ATOM 1705 N N . SER A 1 218 ? 19.315 18.222 3.478 1.00 97.25 218 SER A N 1
ATOM 1706 C CA . SER A 1 218 ? 17.988 18.600 2.970 1.00 97.25 218 SER A CA 1
ATOM 1707 C C . SER A 1 218 ? 16.945 17.506 3.204 1.00 97.25 218 SER A C 1
ATOM 1709 O O . SER A 1 218 ? 15.809 17.813 3.563 1.00 97.25 218 SER A O 1
ATOM 1711 N N . GLU A 1 219 ? 17.307 16.235 3.003 1.00 97.50 219 GLU A N 1
ATOM 1712 C CA . GLU A 1 219 ? 16.408 15.114 3.289 1.00 97.50 219 GLU A CA 1
ATOM 1713 C C . GLU A 1 219 ? 16.098 15.030 4.785 1.00 97.50 219 GLU A C 1
ATOM 1715 O O . GLU A 1 219 ? 14.936 14.919 5.164 1.00 97.50 219 GLU A O 1
ATOM 1720 N N . LEU A 1 220 ? 17.107 15.141 5.650 1.00 98.19 220 LEU A N 1
ATOM 1721 C CA . LEU A 1 220 ? 16.905 15.113 7.098 1.00 98.19 220 LEU A CA 1
ATOM 1722 C C . LEU A 1 220 ? 15.981 16.242 7.563 1.00 98.19 220 LEU A C 1
ATOM 1724 O O . LEU A 1 220 ? 15.044 15.984 8.311 1.00 98.19 220 LEU A O 1
ATOM 1728 N N . GLU A 1 221 ? 16.176 17.468 7.081 1.00 97.94 221 GLU A N 1
ATOM 1729 C CA . GLU A 1 221 ? 15.300 18.588 7.434 1.00 97.94 221 GLU A CA 1
ATOM 1730 C C . GLU A 1 221 ? 13.854 18.363 6.958 1.00 97.94 221 GLU A C 1
ATOM 1732 O O . GLU A 1 221 ? 12.898 18.627 7.689 1.00 97.94 221 GLU A O 1
ATOM 1737 N N . LYS A 1 222 ? 13.676 17.793 5.760 1.00 97.69 222 LYS A N 1
ATOM 1738 C CA . LYS A 1 222 ? 12.360 17.393 5.242 1.00 97.69 222 LYS A CA 1
ATOM 1739 C C . LYS A 1 222 ? 11.698 16.338 6.138 1.00 97.69 222 LYS A C 1
ATOM 1741 O O . LYS A 1 222 ? 10.539 16.488 6.518 1.00 97.69 222 LYS A O 1
ATOM 1746 N N . TYR A 1 223 ? 12.427 15.284 6.506 1.00 98.12 223 TYR A N 1
ATOM 1747 C CA . TYR A 1 223 ? 11.896 14.200 7.334 1.00 98.12 223 TYR A CA 1
ATOM 1748 C C . TYR A 1 223 ? 11.659 14.616 8.789 1.00 98.12 223 TYR A C 1
ATOM 1750 O O . TYR A 1 223 ? 10.710 14.119 9.391 1.00 98.12 223 TYR A O 1
ATOM 1758 N N . ARG A 1 224 ? 12.417 15.577 9.333 1.00 98.25 224 ARG A N 1
ATOM 1759 C CA . ARG A 1 224 ? 12.143 16.171 10.653 1.00 98.25 224 ARG A CA 1
ATOM 1760 C C . ARG A 1 224 ? 10.745 16.780 10.708 1.00 98.25 224 ARG A C 1
ATOM 1762 O O . ARG A 1 224 ? 9.964 16.445 11.593 1.00 98.25 224 ARG A O 1
ATOM 1769 N N . LYS A 1 225 ? 10.387 17.580 9.700 1.00 98.19 225 LYS A N 1
ATOM 1770 C CA . LYS A 1 225 ? 9.049 18.185 9.589 1.00 98.19 225 LYS A CA 1
ATOM 1771 C C . LYS A 1 225 ? 7.949 17.133 9.484 1.00 98.19 225 LYS A C 1
ATOM 1773 O O . LYS A 1 225 ? 6.886 17.281 10.087 1.00 98.19 225 LYS A O 1
ATOM 1778 N N . TYR A 1 226 ? 8.194 16.043 8.752 1.00 98.19 226 TYR A N 1
ATOM 1779 C CA . TYR A 1 226 ? 7.243 14.934 8.700 1.00 98.19 226 TYR A CA 1
ATOM 1780 C C . TYR A 1 226 ? 7.113 14.205 10.037 1.00 98.19 226 TYR A C 1
ATOM 1782 O O . TYR A 1 226 ? 5.997 13.843 10.396 1.00 98.19 226 TYR A O 1
ATOM 1790 N N . ALA A 1 227 ? 8.202 14.024 10.789 1.00 98.00 227 ALA A N 1
ATOM 1791 C CA . ALA A 1 227 ? 8.155 13.436 12.125 1.00 98.00 227 ALA A CA 1
ATOM 1792 C C . ALA A 1 227 ? 7.281 14.280 13.068 1.00 98.00 227 ALA A C 1
ATOM 1794 O O . ALA A 1 227 ? 6.341 13.762 13.667 1.00 98.00 227 ALA A O 1
ATOM 1795 N N . GLU A 1 228 ? 7.521 15.593 13.120 1.00 97.62 228 GLU A N 1
ATOM 1796 C CA . GLU A 1 228 ? 6.734 16.547 13.915 1.00 97.62 228 GLU A CA 1
ATOM 1797 C C . GLU A 1 228 ? 5.250 16.537 13.522 1.00 97.62 228 GLU A C 1
ATOM 1799 O O . GLU A 1 228 ? 4.363 16.535 14.378 1.00 97.62 228 GLU A O 1
ATOM 1804 N N . THR A 1 229 ? 4.968 16.479 12.219 1.00 97.56 229 THR A N 1
ATOM 1805 C CA . THR A 1 229 ? 3.601 16.442 11.686 1.00 97.56 229 THR A CA 1
ATOM 1806 C C . THR A 1 229 ? 2.895 15.129 12.035 1.00 97.56 229 THR A C 1
ATOM 1808 O O . THR A 1 229 ? 1.763 15.145 12.507 1.00 97.56 229 THR A O 1
ATOM 1811 N N . LEU A 1 230 ? 3.549 13.978 11.857 1.00 97.56 230 LEU A N 1
ATOM 1812 C CA . LEU A 1 230 ? 2.976 12.673 12.209 1.00 97.56 230 LEU A CA 1
ATOM 1813 C C . LEU A 1 230 ? 2.667 12.569 13.707 1.00 97.56 230 LEU A C 1
ATOM 1815 O O . LEU A 1 230 ? 1.613 12.043 14.077 1.00 97.56 230 LEU A O 1
ATOM 1819 N N . THR A 1 231 ? 3.561 13.094 14.548 1.00 96.12 231 THR A N 1
ATOM 1820 C CA . THR A 1 231 ? 3.396 13.131 16.005 1.00 96.12 231 THR A CA 1
ATOM 1821 C C . THR A 1 231 ? 2.270 14.074 16.417 1.00 96.12 231 THR A C 1
ATOM 1823 O O . THR A 1 231 ? 1.404 13.670 17.190 1.00 96.12 231 THR A O 1
ATOM 1826 N N . SER A 1 232 ? 2.222 15.297 15.875 1.00 97.12 232 SER A N 1
ATOM 1827 C CA . SER A 1 232 ? 1.180 16.275 16.225 1.00 97.12 232 SER A CA 1
ATOM 1828 C C . SER A 1 232 ? -0.224 15.817 15.821 1.00 97.12 232 SER A C 1
ATOM 1830 O O . SER A 1 232 ? -1.187 16.069 16.542 1.00 97.12 232 SER A O 1
ATOM 1832 N N . LEU A 1 233 ? -0.335 15.084 14.711 1.00 96.81 233 LEU A N 1
ATOM 1833 C CA . LEU A 1 233 ? -1.591 14.515 14.225 1.00 96.81 233 LEU A CA 1
ATOM 1834 C C . LEU A 1 233 ? -1.978 13.194 14.916 1.00 96.81 233 LEU A C 1
ATOM 1836 O O . LEU A 1 233 ? -3.093 12.713 14.718 1.00 96.81 233 LEU A O 1
ATOM 1840 N N . GLY A 1 234 ? -1.084 12.579 15.699 1.00 96.81 234 GLY A N 1
ATOM 1841 C CA . GLY A 1 234 ? -1.362 11.337 16.431 1.00 96.81 234 GLY A CA 1
ATOM 1842 C C . GLY A 1 234 ? -1.694 10.128 15.543 1.00 96.81 234 GLY A C 1
ATOM 1843 O O . GLY A 1 234 ? -2.447 9.245 15.965 1.00 96.81 234 GLY A O 1
ATOM 1844 N N . LEU A 1 235 ? -1.158 10.086 14.316 1.00 97.44 235 LEU A N 1
ATOM 1845 C CA . LEU A 1 235 ? -1.522 9.075 13.310 1.00 97.44 235 LEU A CA 1
ATOM 1846 C C . LEU A 1 235 ? -0.827 7.726 13.526 1.00 97.44 235 LEU A C 1
ATOM 1848 O O . LEU A 1 235 ? -1.296 6.706 13.028 1.00 97.44 235 LEU A O 1
ATOM 1852 N N . VAL A 1 236 ? 0.307 7.690 14.227 1.00 98.19 236 VAL A N 1
ATOM 1853 C CA . VAL A 1 236 ? 1.145 6.485 14.323 1.00 98.19 236 VAL A CA 1
ATOM 1854 C C . VAL A 1 236 ? 0.772 5.644 15.540 1.00 98.19 236 VAL A C 1
ATOM 1856 O O . VAL A 1 236 ? 0.660 6.162 16.649 1.00 98.19 236 VAL A O 1
ATOM 1859 N N . ARG A 1 237 ? 0.589 4.330 15.348 1.00 96.88 237 ARG A N 1
ATOM 1860 C CA . ARG A 1 237 ? 0.287 3.379 16.432 1.00 96.88 237 ARG A CA 1
ATOM 1861 C C . ARG A 1 237 ? 0.952 2.020 16.217 1.00 96.88 237 ARG A C 1
ATOM 1863 O O . ARG A 1 237 ? 1.264 1.619 15.092 1.00 96.88 237 ARG A O 1
ATOM 1870 N N . ASN A 1 238 ? 1.045 1.243 17.296 1.00 97.44 238 ASN A N 1
ATOM 1871 C CA . ASN A 1 238 ? 1.282 -0.196 17.217 1.00 97.44 238 ASN A CA 1
ATOM 1872 C C . ASN A 1 238 ? 0.031 -0.895 16.654 1.00 97.44 238 ASN A C 1
ATOM 1874 O O . ASN A 1 238 ? -0.904 -1.242 17.380 1.00 97.44 238 ASN A O 1
ATOM 1878 N N . THR A 1 239 ? 0.004 -1.085 15.334 1.00 96.88 239 THR A N 1
ATOM 1879 C CA . THR A 1 239 ? -1.164 -1.627 14.623 1.00 96.88 239 THR A CA 1
ATOM 1880 C C . THR A 1 239 ? -1.465 -3.080 14.962 1.00 96.88 239 THR A C 1
ATOM 1882 O O . THR A 1 239 ? -2.631 -3.449 14.974 1.00 96.88 239 THR A O 1
ATOM 1885 N N . ALA A 1 240 ? -0.453 -3.898 15.270 1.00 93.81 240 ALA A N 1
ATOM 1886 C CA . ALA A 1 240 ? -0.671 -5.295 15.648 1.00 93.81 240 ALA A CA 1
ATOM 1887 C C . ALA A 1 240 ? -1.442 -5.387 16.973 1.00 93.81 240 ALA A C 1
ATOM 1889 O O . ALA A 1 240 ? -2.407 -6.141 17.082 1.00 93.81 240 ALA A O 1
ATOM 1890 N N . ARG A 1 241 ? -1.063 -4.564 17.963 1.00 96.69 241 ARG A N 1
ATOM 1891 C CA . ARG A 1 241 ? -1.797 -4.459 19.228 1.00 96.69 241 ARG A CA 1
ATOM 1892 C C . ARG A 1 241 ? -3.192 -3.875 19.020 1.00 96.69 241 ARG A C 1
ATOM 1894 O O . ARG A 1 241 ? -4.155 -4.445 19.515 1.00 96.69 241 ARG A O 1
ATOM 1901 N N . TYR A 1 242 ? -3.295 -2.784 18.261 1.00 97.56 242 TYR A N 1
ATOM 1902 C CA . TYR A 1 242 ? -4.575 -2.140 17.960 1.00 97.56 242 TYR A CA 1
ATOM 1903 C C . TYR A 1 242 ? -5.573 -3.111 17.315 1.00 97.56 242 TYR A C 1
ATOM 1905 O O . TYR A 1 242 ? -6.708 -3.214 17.768 1.00 97.56 242 TYR A O 1
ATOM 1913 N N . LEU A 1 243 ? -5.144 -3.852 16.287 1.00 96.75 243 LEU A N 1
ATOM 1914 C CA . LEU A 1 243 ? -5.991 -4.831 15.610 1.00 96.75 243 LEU A CA 1
ATOM 1915 C C . LEU A 1 243 ? -6.343 -6.000 16.525 1.00 96.75 243 LEU A C 1
ATOM 1917 O O . LEU A 1 243 ? -7.491 -6.425 16.524 1.00 96.75 243 LEU A O 1
ATOM 1921 N N . HIS A 1 244 ? -5.398 -6.500 17.326 1.00 95.88 244 HIS A N 1
ATOM 1922 C CA . HIS A 1 244 ? -5.702 -7.532 18.314 1.00 95.88 244 HIS A CA 1
ATOM 1923 C C . HIS A 1 244 ? -6.827 -7.083 19.252 1.00 95.88 244 HIS A C 1
ATOM 1925 O O . HIS A 1 244 ? -7.853 -7.751 19.324 1.00 95.88 244 HIS A O 1
ATOM 1931 N N . ASP A 1 245 ? -6.675 -5.916 19.882 1.00 96.31 245 ASP A N 1
ATOM 1932 C CA . ASP A 1 245 ? -7.656 -5.380 20.826 1.00 96.31 245 ASP A CA 1
ATOM 1933 C C . ASP A 1 245 ? -9.014 -5.108 20.152 1.00 96.31 245 ASP A C 1
ATOM 1935 O O . ASP A 1 245 ? -10.060 -5.409 20.725 1.00 96.31 245 ASP A O 1
ATOM 1939 N N . ALA A 1 246 ? -9.014 -4.597 18.916 1.00 95.94 246 ALA A N 1
ATOM 1940 C CA . ALA A 1 246 ? -10.236 -4.355 18.150 1.00 95.94 246 ALA A CA 1
ATOM 1941 C C . ALA A 1 246 ? -10.971 -5.653 17.771 1.00 95.94 246 ALA A C 1
ATOM 1943 O O . ALA A 1 246 ? -12.199 -5.695 17.791 1.00 95.94 246 ALA A O 1
ATOM 1944 N N . LEU A 1 247 ? -10.236 -6.716 17.442 1.00 94.94 247 LEU A N 1
ATOM 1945 C CA . LEU A 1 247 ? -10.796 -7.994 16.993 1.00 94.94 247 LEU A CA 1
ATOM 1946 C C . LEU A 1 247 ? -11.194 -8.922 18.150 1.00 94.94 247 LEU A C 1
ATOM 1948 O O . LEU A 1 247 ? -12.018 -9.811 17.952 1.00 94.94 247 LEU A O 1
ATOM 1952 N N . THR A 1 248 ? -10.596 -8.771 19.336 1.00 94.31 248 THR A N 1
ATOM 1953 C CA . THR A 1 248 ? -10.853 -9.647 20.499 1.00 94.31 248 THR A CA 1
ATOM 1954 C C . THR A 1 248 ? -11.517 -8.949 21.675 1.00 94.31 248 THR A C 1
ATOM 1956 O O . THR A 1 248 ? -11.727 -9.579 22.711 1.00 94.31 248 THR A O 1
ATOM 1959 N N . GLY A 1 249 ? -11.795 -7.653 21.558 1.00 91.75 249 GLY A N 1
ATOM 1960 C CA . GLY A 1 249 ? -12.480 -6.890 22.591 1.00 91.75 249 GLY A CA 1
ATOM 1961 C C . GLY A 1 249 ? -13.915 -7.380 22.842 1.00 91.75 249 GLY A C 1
ATOM 1962 O O . GLY A 1 249 ? -14.445 -8.192 22.085 1.00 91.75 249 GLY A O 1
ATOM 1963 N N . PRO A 1 250 ? -14.585 -6.855 23.884 1.00 91.38 250 PRO A N 1
ATOM 1964 C CA . PRO A 1 250 ? -15.957 -7.241 24.233 1.00 91.38 250 PRO A CA 1
ATOM 1965 C C . PRO A 1 250 ? -16.977 -6.927 23.126 1.00 91.38 250 PRO A C 1
ATOM 1967 O O . PRO A 1 250 ? -18.002 -7.592 23.039 1.00 91.38 250 PRO A O 1
ATOM 1970 N N . ASN A 1 251 ? -16.673 -5.942 22.274 1.00 91.25 251 ASN A N 1
ATOM 1971 C CA . ASN A 1 251 ? -17.413 -5.623 21.055 1.00 91.25 251 ASN A CA 1
ATOM 1972 C C . ASN A 1 251 ? -16.459 -5.763 19.853 1.00 91.25 251 ASN A C 1
ATOM 1974 O O . ASN A 1 251 ? -15.843 -4.760 19.468 1.00 91.25 251 ASN A O 1
ATOM 1978 N N . PRO A 1 252 ? -16.279 -6.985 19.310 1.00 92.88 252 PRO A N 1
ATOM 1979 C CA . PRO A 1 252 ? -15.387 -7.234 18.183 1.00 92.88 252 PRO A CA 1
ATOM 1980 C C . PRO A 1 252 ? -15.728 -6.350 16.986 1.00 92.88 252 PRO A C 1
ATOM 1982 O O . PRO A 1 252 ? -16.895 -6.166 16.645 1.00 92.88 252 PRO A O 1
ATOM 1985 N N . LYS A 1 253 ? -14.689 -5.797 16.367 1.00 95.38 253 LYS A N 1
ATOM 1986 C CA . LYS A 1 253 ? -14.787 -4.908 15.212 1.00 95.38 253 LYS A CA 1
ATOM 1987 C C . LYS A 1 253 ? -14.672 -5.680 13.909 1.00 95.38 253 LYS A C 1
ATOM 1989 O O . LYS A 1 253 ? -13.818 -6.555 13.787 1.00 95.38 253 LYS A O 1
ATOM 1994 N N . ASN A 1 254 ? -15.488 -5.307 12.929 1.00 95.06 254 ASN A N 1
ATOM 1995 C CA . ASN A 1 254 ? -15.417 -5.871 11.589 1.00 95.06 254 ASN A CA 1
ATOM 1996 C C . ASN A 1 254 ? -14.277 -5.215 10.805 1.00 95.06 254 ASN A C 1
ATOM 1998 O O . ASN A 1 254 ? -14.237 -3.993 10.635 1.00 95.06 254 ASN A O 1
ATOM 2002 N N . LEU A 1 255 ? -13.355 -6.042 10.322 1.00 96.56 255 LEU A N 1
ATOM 2003 C CA . LEU A 1 255 ? -12.191 -5.650 9.545 1.00 96.56 255 LEU A CA 1
ATOM 2004 C C . LEU A 1 255 ? -12.368 -6.063 8.082 1.00 96.56 255 LEU A C 1
ATOM 2006 O O . LEU A 1 255 ? -12.455 -7.248 7.763 1.00 96.56 255 LEU A O 1
ATOM 2010 N N . LEU A 1 256 ? -12.324 -5.079 7.190 1.00 96.19 256 LEU A N 1
ATOM 2011 C CA . LEU A 1 256 ? -12.193 -5.278 5.754 1.00 96.19 256 LEU A CA 1
ATOM 2012 C C . LEU A 1 256 ? -10.747 -5.006 5.333 1.00 96.19 256 LEU A C 1
ATOM 2014 O O . LEU A 1 256 ? -10.189 -3.947 5.619 1.00 96.19 256 LEU A O 1
ATOM 2018 N N . VAL A 1 257 ? -10.123 -5.951 4.640 1.00 95.12 257 VAL A N 1
ATOM 2019 C CA . VAL A 1 257 ? -8.760 -5.792 4.127 1.00 95.12 257 VAL A CA 1
ATOM 2020 C C . VAL A 1 257 ? -8.791 -5.502 2.632 1.00 95.12 257 VAL A C 1
ATOM 2022 O O . VAL A 1 257 ? -9.271 -6.313 1.839 1.00 95.12 257 VAL A O 1
ATOM 2025 N N . GLU A 1 258 ? -8.221 -4.361 2.249 1.00 91.06 258 GLU A N 1
ATOM 2026 C CA . GLU A 1 258 ? -7.998 -3.976 0.858 1.00 91.06 258 GLU A CA 1
ATOM 2027 C C . GLU A 1 258 ? -6.685 -4.592 0.358 1.00 91.06 258 GLU A C 1
ATOM 2029 O O . GLU A 1 258 ? -5.590 -4.139 0.713 1.00 91.06 258 GLU A O 1
ATOM 2034 N N . GLY A 1 259 ? -6.780 -5.634 -0.467 1.00 86.50 259 GLY A N 1
ATOM 2035 C CA . GLY A 1 259 ? -5.630 -6.214 -1.152 1.00 86.50 259 GLY A CA 1
ATOM 2036 C C . GLY A 1 259 ? -5.032 -5.259 -2.181 1.00 86.50 259 GLY A C 1
ATOM 2037 O O . GLY A 1 259 ? -5.752 -4.595 -2.936 1.00 86.50 259 GLY A O 1
ATOM 2038 N N . ALA A 1 260 ? -3.703 -5.217 -2.241 1.00 81.56 260 ALA A N 1
ATOM 2039 C CA . ALA A 1 260 ? -2.991 -4.492 -3.282 1.00 81.56 260 ALA A CA 1
ATOM 2040 C C . ALA A 1 260 ? -2.808 -5.379 -4.517 1.00 81.56 260 ALA A C 1
ATOM 2042 O O . ALA A 1 260 ? -2.512 -6.564 -4.389 1.00 81.56 260 ALA A O 1
ATOM 2043 N N . ASN A 1 261 ? -2.913 -4.782 -5.711 1.00 83.94 261 ASN A N 1
ATOM 2044 C CA . ASN A 1 261 ? -2.634 -5.461 -6.984 1.00 83.94 261 ASN A CA 1
ATOM 2045 C C . ASN A 1 261 ? -3.439 -6.772 -7.151 1.00 83.94 261 ASN A C 1
ATOM 2047 O O . ASN A 1 261 ? -4.481 -6.950 -6.517 1.00 83.94 261 ASN A O 1
ATOM 2051 N N . GLY A 1 262 ? -3.052 -7.626 -8.094 1.00 88.69 262 GLY A N 1
ATOM 2052 C CA . GLY A 1 262 ? -3.644 -8.951 -8.273 1.00 88.69 262 GLY A CA 1
ATOM 2053 C C . GLY A 1 262 ? -2.641 -10.054 -7.934 1.00 88.69 262 GLY A C 1
ATOM 2054 O O . GLY A 1 262 ? -1.434 -9.813 -7.930 1.00 88.69 262 GLY A O 1
ATOM 2055 N N . THR A 1 263 ? -3.126 -11.252 -7.620 1.00 91.75 263 THR A N 1
ATOM 2056 C CA . THR A 1 263 ? -2.314 -12.404 -7.198 1.00 91.75 263 THR A CA 1
ATOM 2057 C C . THR A 1 263 ? -1.301 -12.841 -8.252 1.00 91.75 263 THR A C 1
ATOM 2059 O O . THR A 1 263 ? -0.224 -13.300 -7.886 1.00 91.75 263 THR A O 1
ATOM 2062 N N . LEU A 1 264 ? -1.567 -12.626 -9.546 1.00 93.50 264 LEU A N 1
ATOM 2063 C CA . LEU A 1 264 ? -0.606 -12.932 -10.616 1.00 93.50 264 LEU A CA 1
ATOM 2064 C C . LEU A 1 264 ? 0.559 -11.925 -10.696 1.00 93.50 264 LEU A C 1
ATOM 2066 O O . LEU A 1 264 ? 1.496 -12.117 -11.477 1.00 93.50 264 LEU A O 1
ATOM 2070 N N . LEU A 1 265 ? 0.519 -10.866 -9.877 1.00 91.62 265 LEU A N 1
ATOM 2071 C CA . LEU A 1 265 ? 1.631 -9.949 -9.615 1.00 91.62 265 LEU A CA 1
ATOM 2072 C C . LEU A 1 265 ? 2.327 -10.222 -8.272 1.00 91.62 265 LEU A C 1
ATOM 2074 O O . LEU A 1 265 ? 3.217 -9.457 -7.913 1.00 91.62 265 LEU A O 1
ATOM 2078 N N . ASP A 1 266 ? 1.942 -11.258 -7.521 1.00 92.62 266 ASP A N 1
ATOM 2079 C CA . ASP A 1 266 ? 2.608 -11.632 -6.267 1.00 92.62 266 ASP A CA 1
ATOM 2080 C C . ASP A 1 266 ? 4.084 -11.986 -6.520 1.00 92.62 266 ASP A C 1
ATOM 2082 O O . ASP A 1 266 ? 4.409 -12.625 -7.520 1.00 92.62 266 ASP A O 1
ATOM 2086 N N . ILE A 1 267 ? 4.977 -11.573 -5.619 1.00 92.38 267 ILE A N 1
ATOM 2087 C CA . ILE A 1 267 ? 6.419 -11.827 -5.742 1.00 92.38 267 ILE A CA 1
ATOM 2088 C C . ILE A 1 267 ? 6.775 -13.322 -5.826 1.00 92.38 267 ILE A C 1
ATOM 2090 O O . ILE A 1 267 ? 7.730 -13.670 -6.518 1.00 92.38 267 ILE A O 1
ATOM 2094 N N . ASP A 1 268 ? 6.012 -14.189 -5.153 1.00 95.31 268 ASP A N 1
ATOM 2095 C CA . ASP A 1 268 ? 6.283 -15.628 -5.076 1.00 95.31 268 ASP A CA 1
ATOM 2096 C C . ASP A 1 268 ? 5.434 -16.433 -6.070 1.00 95.31 268 ASP A C 1
ATOM 2098 O O . ASP A 1 268 ? 5.917 -17.386 -6.680 1.00 95.31 268 ASP A O 1
ATOM 2102 N N . PHE A 1 269 ? 4.162 -16.056 -6.237 1.00 95.00 269 PHE A N 1
ATOM 2103 C CA . PHE A 1 269 ? 3.184 -16.838 -7.010 1.00 95.00 269 PHE A CA 1
ATOM 2104 C C . PHE A 1 269 ? 2.836 -16.237 -8.377 1.00 95.00 269 PHE A C 1
ATOM 2106 O O . PHE A 1 269 ? 2.138 -16.870 -9.168 1.00 95.00 269 PHE A O 1
ATOM 2113 N N . GLY A 1 270 ? 3.284 -15.013 -8.653 1.00 93.19 270 GLY A N 1
ATOM 2114 C CA . GLY A 1 270 ? 3.018 -14.326 -9.907 1.00 93.19 270 GLY A CA 1
ATOM 2115 C C . GLY A 1 270 ? 3.954 -14.736 -11.044 1.00 93.19 270 GLY A C 1
ATOM 2116 O O . GLY A 1 270 ? 4.812 -15.610 -10.921 1.00 93.19 270 GLY A O 1
ATOM 2117 N N . THR A 1 271 ? 3.821 -14.058 -12.185 1.00 92.62 271 THR A N 1
ATOM 2118 C CA . THR A 1 271 ? 4.652 -14.317 -13.375 1.00 92.62 271 THR A CA 1
ATOM 2119 C C . THR A 1 271 ? 6.055 -13.708 -13.263 1.00 92.62 271 THR A C 1
ATOM 2121 O O . THR A 1 271 ? 6.392 -12.784 -14.007 1.00 92.62 271 THR A O 1
ATOM 2124 N N . TYR A 1 272 ? 6.863 -14.187 -12.314 1.00 92.88 272 TYR A N 1
ATOM 2125 C CA . TYR A 1 272 ? 8.224 -13.701 -12.064 1.00 92.88 272 TYR A CA 1
ATOM 2126 C C . TYR A 1 272 ? 9.092 -13.744 -13.345 1.00 92.88 272 TYR A C 1
ATOM 2128 O O . TYR A 1 272 ? 9.021 -14.726 -14.088 1.00 92.88 272 TYR A O 1
ATOM 2136 N N . PRO A 1 273 ? 9.919 -12.715 -13.633 1.00 91.19 273 PRO A N 1
ATOM 2137 C CA . PRO A 1 273 ? 10.229 -11.536 -12.808 1.00 91.19 273 PRO A CA 1
ATOM 2138 C C . PRO A 1 273 ? 9.242 -10.363 -12.941 1.00 91.19 273 PRO A C 1
ATOM 2140 O O . PRO A 1 273 ? 9.443 -9.322 -12.323 1.00 91.19 273 PRO A O 1
ATOM 2143 N N . TYR A 1 274 ? 8.176 -10.502 -13.729 1.00 89.75 274 TYR A N 1
ATOM 2144 C CA . TYR A 1 274 ? 7.218 -9.434 -14.036 1.00 89.75 274 TYR A CA 1
ATOM 2145 C C . TYR A 1 274 ? 6.116 -9.330 -12.974 1.00 89.75 274 TYR A C 1
ATOM 2147 O O . TYR A 1 274 ? 4.936 -9.576 -13.238 1.00 89.75 274 TYR A O 1
ATOM 2155 N N . VAL A 1 275 ? 6.531 -9.033 -11.748 1.00 88.81 275 VAL A N 1
ATOM 2156 C CA . VAL A 1 275 ? 5.702 -9.032 -10.537 1.00 88.81 275 VAL A CA 1
ATOM 2157 C C . VAL A 1 275 ? 6.025 -7.810 -9.678 1.00 88.81 275 VAL A C 1
ATOM 2159 O O . VAL A 1 275 ? 7.012 -7.110 -9.915 1.00 88.81 275 VAL A O 1
ATOM 2162 N N . THR A 1 276 ? 5.196 -7.526 -8.673 1.00 87.31 276 THR A N 1
ATOM 2163 C CA . THR A 1 276 ? 5.555 -6.547 -7.639 1.00 87.31 276 THR A CA 1
ATOM 2164 C C . THR A 1 276 ? 6.520 -7.165 -6.624 1.00 87.31 276 THR A C 1
ATOM 2166 O O . THR A 1 276 ? 6.795 -8.359 -6.632 1.00 87.31 276 THR A O 1
ATOM 2169 N N . SER A 1 277 ? 7.049 -6.345 -5.719 1.00 89.06 277 SER A N 1
ATOM 2170 C CA . SER A 1 277 ? 7.944 -6.773 -4.635 1.00 89.06 277 SER A CA 1
ATOM 2171 C C . SE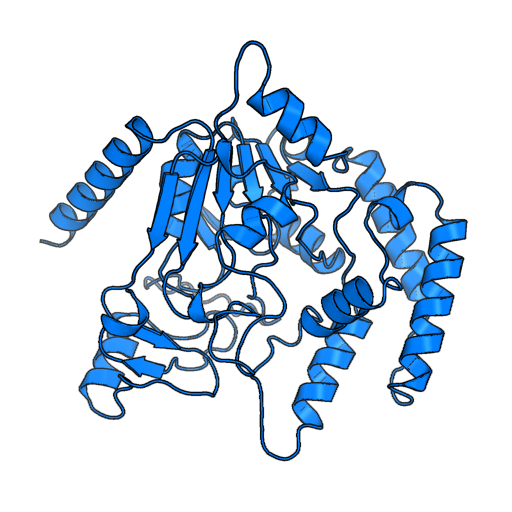R A 1 277 ? 7.214 -7.119 -3.332 1.00 89.06 277 SER A C 1
ATOM 2173 O O . SER A 1 277 ? 7.850 -7.235 -2.286 1.00 89.06 277 SER A O 1
ATOM 2175 N N . SER A 1 278 ? 5.887 -7.247 -3.373 1.00 88.31 278 SER A N 1
ATOM 2176 C CA . SER A 1 278 ? 5.051 -7.612 -2.228 1.00 88.31 278 SER A CA 1
ATOM 2177 C C . SER A 1 278 ? 4.263 -8.890 -2.492 1.00 88.31 278 SER A C 1
ATOM 2179 O O . SER A 1 278 ? 3.926 -9.200 -3.632 1.00 88.31 278 SER A O 1
ATOM 2181 N N . ASN A 1 279 ? 3.892 -9.591 -1.425 1.00 91.81 279 ASN A N 1
ATOM 2182 C CA . ASN A 1 279 ? 2.920 -10.674 -1.512 1.00 91.81 279 ASN A CA 1
ATOM 2183 C C . ASN A 1 279 ? 1.522 -10.081 -1.678 1.00 91.81 279 ASN A C 1
ATOM 2185 O O . ASN A 1 279 ? 1.062 -9.431 -0.752 1.00 91.81 279 ASN A O 1
ATOM 2189 N N . CYS A 1 280 ? 0.870 -10.293 -2.818 1.00 90.38 280 CYS A N 1
ATOM 2190 C CA . CYS A 1 280 ? -0.489 -9.833 -3.140 1.00 90.38 280 CYS A CA 1
ATOM 2191 C C . CYS A 1 280 ? -1.567 -10.886 -2.834 1.00 90.38 280 CYS A C 1
ATOM 2193 O O . CYS A 1 280 ? -2.761 -10.639 -2.994 1.00 90.38 280 CYS A O 1
ATOM 2195 N N . SER A 1 281 ? -1.150 -12.069 -2.388 1.00 91.56 281 SER A N 1
ATOM 2196 C CA . SER A 1 281 ? -2.011 -13.140 -1.893 1.00 91.56 281 SER A CA 1
ATOM 2197 C C . SER A 1 281 ? -2.471 -12.918 -0.444 1.00 91.56 281 SER A C 1
ATOM 2199 O O . SER A 1 281 ? -2.017 -12.014 0.268 1.00 91.56 281 SER A O 1
ATOM 2201 N N . VAL A 1 282 ? -3.355 -13.801 0.036 1.00 93.81 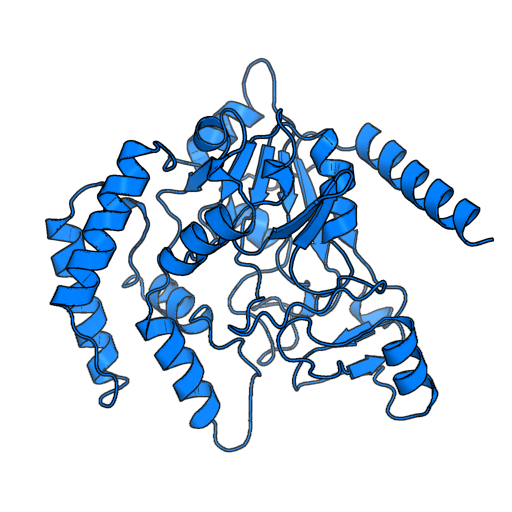282 VAL A N 1
ATOM 2202 C CA . VAL A 1 282 ? -3.863 -13.782 1.419 1.00 93.81 282 VAL A CA 1
ATOM 2203 C C . VAL A 1 282 ? -2.743 -13.882 2.465 1.00 93.81 282 VAL A C 1
ATOM 2205 O O . VAL A 1 282 ? -2.859 -13.319 3.551 1.00 93.81 282 VAL A O 1
ATOM 2208 N N . GLY A 1 283 ? -1.610 -14.514 2.136 1.00 94.62 283 GLY A N 1
ATOM 2209 C CA . GLY A 1 283 ? -0.450 -14.578 3.029 1.00 94.62 283 GLY A CA 1
ATOM 2210 C C . GLY A 1 283 ? 0.107 -13.194 3.383 1.00 94.62 283 GLY A C 1
ATOM 2211 O O . GLY A 1 283 ? 0.503 -12.953 4.526 1.00 94.62 283 GLY A O 1
ATOM 2212 N N . GLY A 1 284 ? 0.055 -12.246 2.444 1.00 93.31 284 GLY A N 1
ATOM 2213 C CA . GLY A 1 284 ? 0.472 -10.868 2.684 1.00 93.31 284 GLY A CA 1
ATOM 2214 C C . GLY A 1 284 ? -0.452 -10.107 3.646 1.00 93.31 284 GLY A C 1
ATOM 2215 O O . GLY A 1 284 ? -0.011 -9.153 4.283 1.00 93.31 284 GLY A O 1
ATOM 2216 N N . VAL A 1 285 ? -1.709 -10.533 3.804 1.00 93.81 285 VAL A N 1
ATOM 2217 C CA . VAL A 1 285 ? -2.631 -9.978 4.811 1.00 93.81 285 VAL A CA 1
ATOM 2218 C C . VAL A 1 285 ? -2.163 -10.346 6.213 1.00 93.81 285 VAL A C 1
ATOM 2220 O O . VAL A 1 285 ? -2.073 -9.488 7.092 1.00 93.81 285 VAL A O 1
ATOM 2223 N N . LEU A 1 286 ? -1.806 -11.617 6.405 1.00 95.38 286 LEU A N 1
ATOM 2224 C CA . LEU A 1 286 ? -1.344 -12.145 7.687 1.00 95.38 286 LEU A CA 1
ATOM 2225 C C . LEU A 1 286 ? -0.058 -11.446 8.130 1.00 95.38 286 LEU A C 1
ATOM 2227 O O . LEU A 1 286 ? 0.015 -10.899 9.232 1.00 95.38 286 LEU A O 1
ATOM 2231 N N . THR A 1 287 ? 0.942 -11.407 7.247 1.00 95.38 287 THR A N 1
ATOM 2232 C CA . THR A 1 287 ? 2.252 -10.807 7.541 1.00 95.38 287 THR A CA 1
ATOM 2233 C C . THR A 1 287 ? 2.197 -9.279 7.592 1.00 95.38 287 THR A C 1
ATOM 2235 O O . THR A 1 287 ? 2.950 -8.655 8.346 1.00 95.38 287 THR A O 1
ATOM 2238 N N . GLY A 1 288 ? 1.298 -8.660 6.822 1.00 94.75 288 GLY A N 1
ATOM 2239 C CA . GLY A 1 288 ? 1.169 -7.211 6.718 1.00 94.75 288 GLY A CA 1
ATOM 2240 C C . GLY A 1 288 ? 0.334 -6.548 7.811 1.00 94.75 288 GLY A C 1
ATOM 2241 O O . GLY A 1 288 ? 0.468 -5.336 7.994 1.00 94.75 288 GLY A O 1
ATOM 2242 N N . LEU A 1 289 ? -0.490 -7.315 8.536 1.00 95.50 289 LEU A N 1
ATOM 2243 C CA . LEU A 1 289 ? -1.326 -6.825 9.642 1.00 95.50 289 LEU A CA 1
ATOM 2244 C C . LEU A 1 289 ? -1.031 -7.496 10.992 1.00 95.50 289 LEU A C 1
ATOM 2246 O O . LEU A 1 289 ? -1.467 -6.988 12.024 1.00 95.50 289 LEU A O 1
ATOM 2250 N N . GLY A 1 290 ? -0.301 -8.615 11.011 1.00 93.81 290 GLY A N 1
ATOM 2251 C CA . GLY A 1 290 ? -0.049 -9.383 12.234 1.00 93.81 290 GLY A CA 1
ATOM 2252 C C . GLY A 1 290 ? -1.276 -10.166 12.709 1.00 93.81 290 GLY A C 1
ATOM 2253 O O . GLY A 1 290 ? -1.521 -10.264 13.910 1.00 93.81 290 GLY A O 1
ATOM 2254 N N . ILE A 1 291 ? -2.063 -10.695 11.771 1.00 92.25 291 ILE A N 1
ATOM 2255 C CA . ILE A 1 291 ? -3.309 -11.424 12.044 1.00 92.25 291 ILE A CA 1
ATOM 2256 C C . ILE A 1 291 ? -3.061 -12.934 11.945 1.00 92.25 291 ILE A C 1
ATOM 2258 O O . ILE A 1 291 ? -2.317 -13.398 11.084 1.00 92.25 291 ILE A O 1
ATOM 2262 N N . SER A 1 292 ? -3.694 -13.707 12.833 1.00 93.81 292 SER A N 1
ATOM 2263 C CA . SER A 1 292 ? -3.653 -15.175 12.783 1.00 93.81 292 SER A CA 1
ATOM 2264 C C . SER A 1 292 ? -4.474 -15.709 11.601 1.00 93.81 292 SER A C 1
ATOM 2266 O O . SER A 1 292 ? -5.604 -15.250 11.416 1.00 93.81 292 SER A O 1
ATOM 2268 N N . PRO A 1 293 ? -3.983 -16.721 10.856 1.00 94.00 293 PRO A N 1
ATOM 2269 C CA . PRO A 1 293 ? -4.719 -17.319 9.738 1.00 94.00 293 PRO A CA 1
ATOM 2270 C C . PRO A 1 293 ? -6.102 -17.844 10.136 1.00 94.00 293 PRO A C 1
ATOM 2272 O O . PRO A 1 293 ? -7.037 -17.740 9.354 1.00 94.00 293 PRO A O 1
ATOM 2275 N N . GLN A 1 294 ? -6.263 -18.327 11.372 1.00 93.62 294 GLN A N 1
ATOM 2276 C CA . GLN A 1 294 ? -7.534 -18.858 11.882 1.00 93.62 294 GLN A CA 1
ATOM 2277 C C . GLN A 1 294 ? -8.640 -17.801 12.034 1.00 93.62 294 GLN A C 1
ATOM 2279 O O . GLN A 1 294 ? -9.782 -18.159 12.298 1.00 93.62 294 GLN A O 1
ATOM 2284 N N . ARG A 1 295 ? -8.310 -16.506 11.936 1.00 91.50 295 ARG A N 1
ATOM 2285 C CA . ARG A 1 295 ? -9.285 -15.417 12.094 1.00 91.50 295 ARG A CA 1
ATOM 2286 C C . ARG A 1 295 ? -9.843 -14.901 10.772 1.00 91.50 295 ARG A C 1
ATOM 2288 O O . ARG A 1 295 ? -10.800 -14.136 10.814 1.00 91.50 295 ARG A O 1
ATOM 2295 N N . ILE A 1 296 ? -9.254 -15.266 9.631 1.00 94.00 296 ILE A N 1
ATOM 2296 C CA . ILE A 1 296 ? -9.804 -14.880 8.327 1.00 94.00 296 ILE A CA 1
ATOM 2297 C C . ILE A 1 296 ? -11.129 -15.615 8.142 1.00 94.00 296 ILE A C 1
ATOM 2299 O O . ILE A 1 296 ? -11.167 -16.841 8.202 1.00 94.00 296 ILE A O 1
ATOM 2303 N N . SER A 1 297 ? -12.203 -14.852 7.954 1.00 94.38 297 SER A N 1
ATOM 2304 C CA . SER A 1 297 ? -13.547 -15.384 7.731 1.00 94.38 297 SER A CA 1
ATOM 2305 C C . SER A 1 297 ? -13.792 -15.603 6.244 1.00 94.38 297 SER A C 1
ATOM 2307 O O . SER A 1 297 ? -14.103 -16.715 5.831 1.00 94.38 297 SER A O 1
ATOM 2309 N N . ASP A 1 298 ? -13.560 -14.563 5.441 1.00 94.00 298 ASP A N 1
ATOM 2310 C CA . ASP A 1 298 ? -13.899 -14.554 4.021 1.00 94.00 298 ASP A CA 1
ATOM 2311 C C . ASP A 1 298 ? -12.739 -14.026 3.176 1.00 94.00 298 ASP A C 1
ATOM 2313 O O . ASP A 1 298 ? -12.063 -13.057 3.538 1.00 94.00 298 ASP A O 1
ATOM 2317 N N . VAL A 1 299 ? -12.531 -14.644 2.012 1.00 94.31 299 VAL A N 1
ATOM 2318 C CA . VAL A 1 299 ? -11.591 -14.174 0.988 1.00 94.31 299 VAL A CA 1
ATOM 2319 C C . VAL A 1 299 ? -12.345 -14.026 -0.327 1.00 94.31 299 VAL A C 1
ATOM 2321 O O . VAL A 1 299 ? -12.757 -15.003 -0.946 1.00 94.31 299 VAL A O 1
ATOM 2324 N N . ILE A 1 300 ? -12.526 -12.780 -0.746 1.00 93.69 300 ILE A N 1
ATOM 2325 C CA . ILE A 1 300 ? -13.292 -12.382 -1.920 1.00 93.69 300 ILE A CA 1
ATOM 2326 C C . ILE A 1 300 ? -12.301 -12.090 -3.051 1.00 93.69 300 ILE A C 1
ATOM 2328 O O . ILE A 1 300 ? -11.590 -11.082 -3.032 1.00 93.69 300 ILE A O 1
ATOM 2332 N N . GLY A 1 301 ? -12.245 -12.984 -4.038 1.00 93.88 301 GLY A N 1
ATOM 2333 C CA . GLY A 1 301 ? -11.451 -12.802 -5.253 1.00 93.88 301 GLY A CA 1
ATOM 2334 C C . GLY A 1 301 ? -12.206 -11.973 -6.291 1.00 93.88 301 GLY A C 1
ATOM 2335 O O . GLY A 1 301 ? -13.281 -12.364 -6.741 1.00 93.88 301 GLY A O 1
ATOM 2336 N N . ILE A 1 302 ? -11.645 -10.833 -6.687 1.00 90.88 302 ILE A N 1
ATOM 2337 C CA . ILE A 1 302 ? -12.199 -9.991 -7.746 1.00 90.88 302 ILE A CA 1
ATOM 2338 C C . ILE A 1 302 ? -11.626 -10.442 -9.079 1.00 90.88 302 ILE A C 1
ATOM 2340 O O . ILE A 1 302 ? -10.418 -10.366 -9.308 1.00 90.88 302 ILE A O 1
ATOM 2344 N N . VAL A 1 303 ? -12.527 -10.898 -9.944 1.00 92.88 303 VAL A N 1
ATOM 2345 C CA . VAL A 1 303 ? -12.227 -11.418 -11.275 1.00 92.88 303 VAL A CA 1
ATOM 2346 C C . VAL A 1 303 ? -12.894 -10.515 -12.300 1.00 92.88 303 VAL A C 1
ATOM 2348 O O . VAL A 1 303 ? -14.095 -10.241 -12.223 1.00 92.88 303 VAL A O 1
ATOM 2351 N N . LYS A 1 304 ? -12.123 -10.055 -13.276 1.00 91.19 304 LYS A N 1
ATOM 2352 C CA . LYS A 1 304 ? -12.638 -9.333 -14.434 1.00 91.19 304 LYS A CA 1
ATOM 2353 C C . LYS A 1 304 ? -13.139 -10.337 -15.472 1.00 91.19 304 LYS A C 1
ATOM 2355 O O . LYS A 1 304 ? -12.582 -11.419 -15.622 1.00 91.19 304 LYS A O 1
ATOM 2360 N N . ALA A 1 305 ? -14.186 -9.977 -16.217 1.00 94.25 305 ALA A N 1
ATOM 23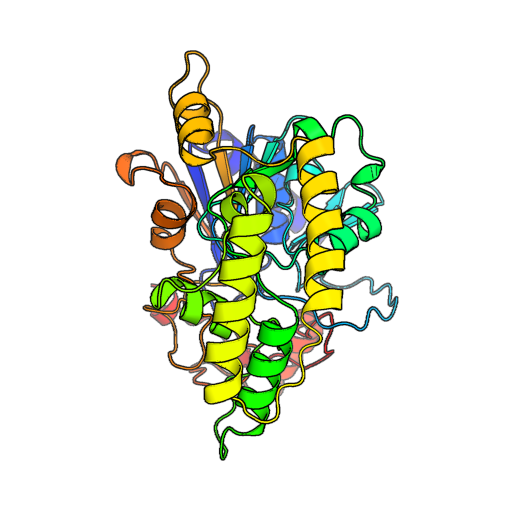61 C CA . ALA A 1 305 ? -14.810 -10.866 -17.211 1.00 94.25 305 ALA A CA 1
ATOM 2362 C C . ALA A 1 305 ? -13.886 -11.258 -18.389 1.00 94.25 305 ALA A C 1
ATOM 2364 O O . ALA A 1 305 ? -14.219 -12.138 -19.176 1.00 94.25 305 ALA A O 1
ATOM 2365 N N . TYR A 1 306 ? -12.754 -10.575 -18.518 1.00 94.56 306 TYR A N 1
ATOM 2366 C CA . TYR A 1 306 ? -11.670 -10.801 -19.466 1.00 94.56 306 TYR A CA 1
ATOM 2367 C C . TYR A 1 306 ? -10.369 -10.352 -18.790 1.00 94.56 306 TYR A C 1
ATOM 2369 O O . TYR A 1 306 ? -10.415 -9.697 -17.747 1.00 94.56 306 TYR A O 1
ATOM 2377 N N . GLU A 1 307 ? -9.216 -10.671 -19.365 1.00 94.25 307 GLU A N 1
ATOM 2378 C CA . GLU A 1 307 ? -7.932 -10.365 -18.739 1.00 94.25 307 GLU A CA 1
ATOM 2379 C C . GLU A 1 307 ? -7.280 -9.118 -19.302 1.00 94.25 307 GLU A C 1
ATOM 2381 O O . GLU A 1 307 ? -7.371 -8.803 -20.491 1.00 94.25 307 GLU A O 1
ATOM 2386 N N . THR A 1 308 ? -6.583 -8.416 -18.414 1.00 92.62 308 THR A N 1
ATOM 2387 C CA . THR A 1 308 ? -5.771 -7.259 -18.761 1.00 92.62 308 THR A CA 1
ATOM 2388 C C . THR A 1 308 ? -4.430 -7.335 -18.066 1.00 92.62 308 THR A C 1
ATOM 2390 O O . THR A 1 308 ? -4.364 -7.682 -16.889 1.00 92.62 308 THR A O 1
ATOM 2393 N N . ARG A 1 309 ? -3.368 -6.954 -18.777 1.00 90.25 309 ARG A N 1
ATOM 2394 C CA . ARG A 1 309 ? -2.010 -6.889 -18.235 1.00 90.25 309 ARG A CA 1
ATOM 2395 C C . ARG A 1 309 ? -1.339 -5.580 -18.635 1.00 90.25 309 ARG A C 1
ATOM 2397 O O . ARG A 1 309 ? -1.414 -5.144 -19.787 1.00 90.25 309 ARG A O 1
ATOM 2404 N N . VAL A 1 310 ? -0.668 -4.956 -17.673 1.00 83.56 310 VAL A N 1
ATOM 2405 C CA . VAL A 1 310 ? 0.203 -3.796 -17.893 1.00 83.56 310 VAL A CA 1
ATOM 2406 C C . VAL A 1 310 ? 1.649 -4.278 -17.944 1.00 83.56 310 VAL A C 1
ATOM 2408 O O . VAL A 1 310 ? 2.066 -5.070 -17.105 1.00 83.56 310 VAL A O 1
ATOM 2411 N N . GLY A 1 311 ? 2.420 -3.767 -18.904 1.00 80.06 311 GLY A N 1
ATOM 2412 C CA . GLY A 1 311 ? 3.837 -4.096 -19.036 1.00 80.06 311 GLY A CA 1
ATOM 2413 C C . GLY A 1 311 ? 4.108 -5.426 -19.742 1.00 80.06 311 GLY A C 1
ATOM 2414 O O . GLY A 1 311 ? 3.219 -6.058 -20.328 1.00 80.06 311 GLY A O 1
ATOM 2415 N N . ASP A 1 312 ? 5.378 -5.807 -19.715 1.00 81.56 312 ASP A N 1
ATOM 2416 C CA . ASP A 1 312 ? 5.895 -6.958 -20.448 1.00 81.56 312 ASP A CA 1
ATOM 2417 C C . ASP A 1 312 ? 5.646 -8.265 -19.671 1.00 81.56 312 ASP A C 1
ATOM 2419 O O . ASP A 1 312 ? 5.079 -8.265 -18.574 1.00 81.56 312 ASP A O 1
ATOM 2423 N N . GLY A 1 313 ? 6.021 -9.396 -20.271 1.00 89.00 313 GLY A N 1
ATOM 2424 C CA . GLY A 1 313 ? 5.913 -10.738 -19.692 1.00 89.00 313 GLY A CA 1
ATOM 2425 C C . GLY A 1 313 ? 4.784 -11.605 -20.270 1.00 89.00 313 GLY A C 1
ATOM 2426 O O . GLY A 1 313 ? 4.079 -11.182 -21.191 1.00 89.00 313 GLY A O 1
ATOM 2427 N N . PRO A 1 314 ? 4.627 -12.848 -19.790 1.00 92.88 314 PRO A N 1
ATOM 2428 C CA . PRO A 1 314 ? 3.779 -13.850 -20.437 1.00 92.88 314 PRO A CA 1
ATOM 2429 C C . PRO A 1 314 ? 2.284 -13.535 -20.307 1.00 92.88 314 PRO A C 1
ATOM 2431 O O . PRO A 1 314 ? 1.800 -13.207 -19.229 1.00 92.88 314 PRO A O 1
ATOM 2434 N N . PHE A 1 315 ? 1.531 -13.667 -21.396 1.00 96.00 315 PHE A N 1
ATOM 2435 C CA . PHE A 1 315 ? 0.077 -13.510 -21.374 1.00 96.00 315 PHE A CA 1
ATOM 2436 C C . PHE A 1 315 ? -0.554 -14.548 -22.316 1.00 96.00 315 PHE A C 1
ATOM 2438 O O . PHE A 1 315 ? -0.664 -14.293 -23.514 1.00 96.00 315 PHE A O 1
ATOM 2445 N N . PRO A 1 316 ? -0.891 -15.749 -21.804 1.00 96.38 316 PRO A N 1
ATOM 2446 C CA . PRO A 1 316 ? -1.293 -16.885 -22.638 1.00 96.38 316 PRO A CA 1
ATOM 2447 C C . PRO A 1 316 ? -2.518 -16.621 -23.520 1.00 96.38 316 PRO A C 1
ATOM 2449 O O . PRO A 1 316 ? -2.577 -17.093 -24.652 1.00 96.38 316 PRO A O 1
ATOM 2452 N N . THR A 1 317 ? -3.477 -15.850 -23.010 1.00 96.94 317 THR A N 1
ATOM 2453 C CA . THR A 1 317 ? -4.759 -15.541 -23.658 1.00 96.94 317 THR A CA 1
ATOM 2454 C C . THR A 1 317 ? -4.772 -14.179 -24.358 1.00 96.94 317 THR A C 1
ATOM 2456 O O . THR A 1 317 ? -5.848 -13.683 -24.701 1.00 96.94 317 THR A O 1
ATOM 2459 N N . GLU A 1 318 ? -3.604 -13.558 -24.570 1.00 97.81 318 GLU A N 1
ATOM 2460 C CA . GLU A 1 318 ? -3.498 -12.244 -25.206 1.00 97.81 318 GLU A CA 1
ATOM 2461 C C . GLU A 1 318 ? -4.063 -12.229 -26.630 1.00 97.81 318 GLU A C 1
ATOM 2463 O O . GLU A 1 318 ? -3.759 -13.085 -27.462 1.00 97.81 318 GLU A O 1
ATOM 2468 N N . LEU A 1 319 ? -4.841 -11.188 -26.924 1.00 97.56 319 LEU A N 1
ATOM 2469 C CA . LEU A 1 319 ? -5.436 -10.944 -28.227 1.00 97.56 319 LEU A CA 1
ATOM 2470 C C . LEU A 1 319 ? -4.752 -9.761 -28.911 1.00 97.56 319 LEU A C 1
ATOM 2472 O O . LEU A 1 319 ? -4.872 -8.613 -28.480 1.00 97.56 319 LEU A O 1
ATOM 2476 N N . ASN A 1 320 ? -4.075 -10.054 -30.021 1.00 96.12 320 ASN A N 1
ATOM 2477 C CA . ASN A 1 320 ? -3.417 -9.065 -30.884 1.00 96.12 320 ASN A CA 1
ATOM 2478 C C . ASN A 1 320 ? -4.256 -8.714 -32.128 1.00 96.12 320 ASN A C 1
ATOM 2480 O O . ASN A 1 320 ? -3.730 -8.214 -33.121 1.00 96.12 320 ASN A O 1
ATOM 2484 N N . ASP A 1 321 ? -5.555 -9.002 -32.083 1.00 96.69 321 ASP A N 1
ATOM 2485 C CA . ASP A 1 321 ? -6.509 -8.821 -33.173 1.00 96.69 321 ASP A CA 1
ATOM 2486 C C . ASP A 1 321 ? -7.555 -7.728 -32.858 1.00 96.69 321 ASP A C 1
ATOM 2488 O O . ASP A 1 321 ? -7.458 -6.970 -31.885 1.00 96.69 321 ASP A O 1
ATOM 2492 N N . GLU A 1 322 ? -8.579 -7.625 -33.706 1.00 96.75 322 GLU A N 1
ATOM 2493 C CA . GLU A 1 322 ? -9.673 -6.666 -33.540 1.00 96.75 322 GLU A CA 1
ATOM 2494 C C . GLU A 1 322 ? -10.467 -6.874 -32.242 1.00 96.75 322 GLU A C 1
ATOM 2496 O O . GLU A 1 322 ? -10.979 -5.903 -31.678 1.00 96.75 322 GLU A O 1
ATOM 2501 N N . ILE A 1 323 ? -10.553 -8.108 -31.730 1.00 97.00 323 ILE A N 1
ATOM 2502 C CA . ILE A 1 323 ? -11.265 -8.411 -30.484 1.00 97.00 323 ILE A CA 1
ATOM 2503 C C . ILE A 1 323 ? -10.491 -7.838 -29.299 1.00 97.00 323 ILE A C 1
ATOM 2505 O O . ILE A 1 323 ? -11.090 -7.176 -28.449 1.00 97.00 323 ILE A O 1
ATOM 2509 N N . GLY A 1 324 ? -9.168 -8.022 -29.267 1.00 96.62 324 GLY A N 1
ATOM 2510 C CA . GLY A 1 324 ? -8.306 -7.426 -28.243 1.00 96.62 324 GLY A CA 1
ATOM 2511 C C . GLY A 1 324 ? -8.430 -5.901 -28.189 1.00 96.62 324 GLY A C 1
ATOM 2512 O O . GLY A 1 324 ? -8.604 -5.322 -27.113 1.00 96.62 324 GLY A O 1
ATOM 2513 N N . ASN A 1 325 ? -8.440 -5.242 -29.353 1.00 95.19 325 ASN A N 1
ATOM 2514 C CA . ASN A 1 325 ? -8.664 -3.796 -29.444 1.00 95.19 325 ASN A CA 1
ATOM 2515 C C . ASN A 1 325 ? -10.068 -3.401 -28.967 1.00 95.19 325 ASN A C 1
ATOM 2517 O O . ASN A 1 325 ? -10.220 -2.446 -28.209 1.00 95.19 325 ASN A O 1
ATOM 2521 N N . LYS A 1 326 ? -11.099 -4.164 -29.343 1.00 96.38 326 LYS A N 1
ATOM 2522 C CA . LYS A 1 326 ? -12.479 -3.915 -28.914 1.00 96.38 326 LYS A CA 1
ATOM 2523 C C . LYS A 1 326 ? -12.647 -4.025 -27.396 1.00 96.38 326 LYS A C 1
ATOM 2525 O O . LYS A 1 326 ? -13.325 -3.185 -26.808 1.00 96.38 326 LYS A O 1
ATOM 2530 N N . LEU A 1 327 ? -12.032 -5.027 -26.761 1.00 94.81 327 LEU A N 1
ATOM 2531 C CA . LEU A 1 327 ? -12.013 -5.159 -25.299 1.00 94.81 327 LEU A CA 1
ATOM 2532 C C . LEU A 1 327 ? -11.348 -3.943 -24.649 1.00 94.81 327 LEU A C 1
ATOM 2534 O O . LEU A 1 327 ? -11.905 -3.385 -23.705 1.00 94.81 327 LEU A O 1
ATOM 2538 N N . ARG A 1 328 ? -10.212 -3.493 -25.198 1.00 93.38 328 ARG A N 1
ATOM 2539 C CA . ARG A 1 328 ? -9.490 -2.317 -24.702 1.00 93.38 328 ARG A CA 1
ATOM 2540 C C . ARG A 1 328 ? -10.347 -1.053 -24.739 1.00 93.38 328 ARG A C 1
ATOM 2542 O O . ARG A 1 328 ? -10.432 -0.356 -23.731 1.00 93.38 328 ARG A O 1
ATOM 2549 N N . GLU A 1 329 ? -10.998 -0.780 -25.869 1.00 92.75 329 GLU A N 1
ATOM 2550 C CA . GLU A 1 329 ? -11.842 0.410 -26.040 1.00 92.75 329 GLU A CA 1
ATOM 2551 C C . GLU A 1 329 ? -13.080 0.378 -25.140 1.00 92.75 329 GLU A C 1
ATOM 2553 O O . GLU A 1 329 ? -13.368 1.348 -24.445 1.00 92.75 329 GLU A O 1
ATOM 2558 N N . ILE A 1 330 ? -13.801 -0.750 -25.099 1.00 91.69 330 ILE A N 1
ATOM 2559 C CA . ILE A 1 330 ? -15.020 -0.887 -24.283 1.00 91.69 330 ILE A CA 1
ATOM 2560 C C . ILE A 1 330 ? -14.695 -0.817 -22.786 1.00 91.69 330 ILE A C 1
ATOM 2562 O O . ILE A 1 330 ? -15.465 -0.255 -22.005 1.00 91.69 330 ILE A O 1
ATOM 2566 N N . GLY A 1 331 ? -13.580 -1.423 -22.380 1.00 86.44 331 GLY A N 1
ATOM 2567 C CA . GLY A 1 331 ? -13.121 -1.459 -20.996 1.00 86.44 331 GLY A CA 1
ATOM 2568 C C . GLY A 1 331 ? -12.430 -0.189 -20.517 1.00 86.44 331 GLY A C 1
ATOM 2569 O O . GLY A 1 331 ? -12.221 -0.044 -19.314 1.00 86.44 331 GLY A O 1
ATOM 2570 N N . HIS A 1 332 ? -12.085 0.721 -21.433 1.00 88.12 332 HIS A N 1
ATOM 2571 C CA . HIS A 1 332 ? -11.172 1.834 -21.174 1.00 88.12 332 HIS A CA 1
ATOM 2572 C C . HIS A 1 332 ? -9.852 1.349 -20.554 1.00 88.12 332 HIS A C 1
ATOM 2574 O O . HIS A 1 332 ? -9.390 1.851 -19.529 1.00 88.12 332 HIS A O 1
ATOM 2580 N N . GLU A 1 333 ? -9.241 0.336 -21.169 1.00 87.94 333 GLU A N 1
ATOM 2581 C CA . GLU A 1 333 ? -8.047 -0.331 -20.647 1.00 87.94 333 GLU A CA 1
ATOM 2582 C C . GLU A 1 333 ? -6.768 0.428 -20.995 1.00 87.94 333 GLU A C 1
ATOM 2584 O O . GLU A 1 333 ? -5.914 -0.008 -21.772 1.00 87.94 333 GLU A O 1
ATOM 2589 N N . TYR A 1 334 ? -6.658 1.589 -20.363 1.00 82.50 334 TYR A N 1
ATOM 2590 C CA . TYR A 1 334 ? -5.556 2.524 -20.462 1.00 82.50 334 TYR A CA 1
ATOM 2591 C C . TYR A 1 334 ? -5.080 2.878 -19.055 1.00 82.50 334 TYR A C 1
ATOM 2593 O O . TYR A 1 334 ? -5.879 3.054 -18.135 1.00 82.50 334 TYR A O 1
ATOM 2601 N N . GLY A 1 335 ? -3.765 2.984 -18.866 1.00 71.88 335 GLY A N 1
ATOM 2602 C CA . GLY A 1 335 ? -3.224 3.452 -17.594 1.00 71.88 335 GLY A CA 1
ATOM 2603 C C . GLY A 1 335 ? -3.702 4.877 -17.308 1.00 71.88 335 GLY A C 1
ATOM 2604 O O . GLY A 1 335 ? -3.420 5.773 -18.096 1.00 71.88 335 GLY A O 1
ATOM 2605 N N . VAL A 1 336 ? -4.374 5.110 -16.176 1.00 63.00 336 VAL A N 1
ATOM 2606 C CA . VAL A 1 336 ? -4.977 6.422 -15.848 1.00 63.00 336 VAL A CA 1
ATOM 2607 C C . VAL A 1 336 ? -3.946 7.549 -15.840 1.00 63.00 336 VAL A C 1
ATOM 2609 O O . VAL A 1 336 ? -4.269 8.682 -16.177 1.00 63.00 336 VAL A O 1
ATOM 2612 N N . THR A 1 337 ? -2.692 7.249 -15.489 1.00 56.72 337 THR A N 1
ATOM 2613 C CA . THR A 1 337 ? -1.640 8.270 -15.425 1.00 56.72 337 THR A CA 1
ATOM 2614 C C . THR A 1 337 ? -0.638 8.246 -16.567 1.00 56.72 337 THR A C 1
ATOM 2616 O O . THR A 1 337 ? -0.060 9.278 -16.885 1.00 56.72 337 THR A O 1
ATOM 2619 N N . THR A 1 338 ? -0.386 7.089 -17.175 1.00 62.16 338 THR A N 1
ATOM 2620 C CA . THR A 1 338 ? 0.574 6.975 -18.287 1.00 62.16 338 THR A CA 1
ATOM 2621 C C . THR A 1 338 ? -0.096 7.056 -19.652 1.00 62.16 338 THR A C 1
ATOM 2623 O O . THR A 1 338 ? 0.590 7.250 -20.649 1.00 62.16 338 THR A O 1
ATOM 2626 N N . GLY A 1 339 ? -1.411 6.830 -19.722 1.00 70.75 339 GLY A N 1
ATOM 2627 C CA . GLY A 1 339 ? -2.148 6.635 -20.969 1.00 70.75 339 GLY A CA 1
ATOM 2628 C C . GLY A 1 339 ? -1.756 5.366 -21.733 1.00 70.75 339 GLY A C 1
ATOM 2629 O O . GLY A 1 339 ? -2.263 5.139 -22.827 1.00 70.75 339 GLY A O 1
ATOM 2630 N N . ARG A 1 340 ? -0.852 4.526 -21.199 1.00 72.50 340 ARG A N 1
ATOM 2631 C CA . ARG A 1 340 ? -0.341 3.352 -21.922 1.00 72.50 340 ARG A CA 1
ATOM 2632 C C . ARG A 1 340 ? -1.478 2.339 -22.125 1.00 72.50 340 ARG A C 1
ATOM 2634 O O . ARG A 1 340 ? -2.139 2.004 -21.135 1.00 72.50 340 ARG A O 1
ATOM 2641 N N . PRO A 1 341 ? -1.693 1.829 -23.354 1.00 85.62 341 PRO A N 1
ATOM 2642 C CA . PRO A 1 341 ? -2.682 0.789 -23.599 1.00 85.62 341 PRO A CA 1
ATOM 2643 C C . PRO A 1 341 ? -2.304 -0.479 -22.843 1.00 85.62 341 PRO A C 1
ATOM 2645 O O . PRO A 1 341 ? -1.137 -0.887 -22.827 1.00 85.62 341 PRO A O 1
ATOM 2648 N N . ARG A 1 342 ? -3.298 -1.121 -22.238 1.00 89.88 342 ARG A N 1
ATOM 2649 C CA . ARG A 1 342 ? -3.122 -2.441 -21.641 1.00 89.88 342 ARG A CA 1
ATOM 2650 C C . ARG A 1 342 ? -3.241 -3.521 -22.699 1.00 89.88 342 ARG A C 1
ATOM 2652 O O . ARG A 1 342 ? -3.997 -3.408 -23.673 1.00 89.88 342 ARG A O 1
ATOM 2659 N N . ARG A 1 343 ? -2.508 -4.600 -22.469 1.00 93.38 343 ARG A N 1
ATOM 2660 C CA . ARG A 1 343 ? -2.684 -5.854 -23.194 1.00 93.38 343 ARG A CA 1
ATOM 2661 C C . ARG A 1 343 ? -4.004 -6.458 -22.729 1.00 93.38 343 ARG A C 1
ATOM 2663 O O . ARG A 1 343 ? -4.286 -6.412 -21.531 1.00 93.38 343 ARG A O 1
ATOM 2670 N N . CYS A 1 344 ? -4.810 -6.966 -23.654 1.00 96.25 344 CYS A N 1
ATOM 2671 C CA . CYS A 1 344 ? -6.139 -7.512 -23.370 1.00 96.25 344 CYS A CA 1
ATOM 2672 C C . CYS A 1 344 ? -6.228 -8.942 -23.902 1.00 96.25 344 CYS A C 1
ATOM 2674 O O . CYS A 1 344 ? -5.650 -9.245 -24.943 1.00 96.25 344 CYS A O 1
ATOM 2676 N N . GLY A 1 345 ? -6.955 -9.802 -23.199 1.00 96.88 345 GLY A N 1
ATOM 2677 C CA . GLY A 1 345 ? -7.064 -11.216 -23.532 1.00 96.88 345 GLY A CA 1
ATOM 2678 C C . GLY A 1 345 ? -8.344 -11.848 -23.011 1.00 96.88 345 GLY A C 1
ATOM 2679 O O . GLY A 1 345 ? -9.099 -11.228 -22.257 1.00 96.88 345 GLY A O 1
ATOM 2680 N N . TRP A 1 346 ? -8.602 -13.087 -23.420 1.00 98.00 346 TRP A N 1
ATOM 2681 C CA . TRP A 1 346 ? -9.704 -13.869 -22.857 1.00 98.00 346 TRP A CA 1
ATOM 2682 C C . TRP A 1 346 ? -9.479 -14.168 -21.373 1.00 98.00 346 TRP A C 1
ATOM 2684 O O . TRP A 1 346 ? -8.352 -14.138 -20.888 1.00 98.00 346 TRP A O 1
ATOM 2694 N N . LEU A 1 347 ? -10.560 -14.476 -20.656 1.00 97.44 347 LEU A N 1
ATOM 2695 C CA . LEU A 1 347 ? -10.456 -15.004 -19.299 1.00 97.44 347 LEU A CA 1
ATOM 2696 C C . LEU A 1 347 ? -9.686 -16.332 -19.318 1.00 97.44 347 LEU A C 1
ATOM 2698 O O . LEU A 1 347 ? -10.109 -17.274 -19.994 1.00 97.44 347 LEU A O 1
ATOM 2702 N N . ASP A 1 348 ? -8.605 -16.421 -18.550 1.00 95.88 348 ASP A N 1
ATOM 2703 C CA . ASP A 1 348 ? -7.834 -17.642 -18.374 1.00 95.88 348 ASP A CA 1
ATOM 2704 C C . ASP A 1 348 ? -8.321 -18.379 -17.118 1.00 95.88 348 ASP A C 1
ATOM 2706 O O . ASP A 1 348 ? -7.983 -18.068 -15.976 1.00 95.88 348 ASP A O 1
ATOM 2710 N N . VAL A 1 349 ? -9.166 -19.389 -17.329 1.00 95.25 349 VAL A N 1
ATOM 2711 C CA . VAL A 1 349 ? -9.715 -20.206 -16.235 1.00 95.25 349 VAL A CA 1
ATOM 2712 C C . VAL A 1 349 ? -8.635 -21.077 -15.581 1.00 95.25 349 VAL A C 1
ATOM 2714 O O . VAL A 1 349 ? -8.798 -21.472 -14.428 1.00 95.25 349 VAL A O 1
ATOM 2717 N N . PHE A 1 350 ? -7.540 -21.383 -16.287 1.00 94.12 350 PHE A N 1
ATOM 2718 C CA . PHE A 1 350 ? -6.437 -22.149 -15.715 1.00 94.12 350 PHE A CA 1
ATOM 2719 C C . PHE A 1 350 ? -5.653 -21.308 -14.710 1.00 94.12 350 PHE A C 1
ATOM 2721 O O . PHE A 1 350 ? -5.357 -21.809 -13.634 1.00 94.12 350 PHE A O 1
ATOM 2728 N N . LEU A 1 351 ? -5.371 -20.040 -15.024 1.00 92.31 351 LEU A N 1
ATOM 2729 C CA . LEU A 1 351 ? -4.717 -19.121 -14.084 1.00 92.31 351 LEU A CA 1
ATOM 2730 C C . LEU A 1 351 ? -5.618 -18.710 -12.914 1.00 92.31 351 LEU A C 1
ATOM 2732 O O . LEU A 1 351 ? -5.113 -18.376 -11.845 1.00 92.31 351 LEU A O 1
ATOM 2736 N N . LEU A 1 352 ? -6.939 -18.719 -13.114 1.00 92.31 352 LEU A N 1
ATOM 2737 C CA . LEU A 1 352 ? -7.907 -18.411 -12.061 1.00 92.31 352 LEU A CA 1
ATOM 2738 C C . LEU A 1 352 ? -8.061 -19.537 -11.021 1.00 92.31 352 LEU A C 1
ATOM 2740 O O . LEU A 1 352 ? -8.426 -19.257 -9.878 1.00 92.31 352 LEU A O 1
ATOM 2744 N N . LYS A 1 353 ? -7.867 -20.793 -11.433 1.00 90.50 353 LYS A N 1
ATOM 2745 C CA . LYS A 1 353 ? -7.997 -21.983 -10.583 1.00 90.50 353 LYS A CA 1
ATOM 2746 C C . LYS A 1 353 ? -6.763 -22.170 -9.707 1.00 90.50 353 LYS A C 1
ATOM 2748 O O . LYS A 1 353 ? -6.964 -22.527 -8.523 1.00 90.50 353 LYS A O 1
#

InterPro domains:
  IPR001114 Adenylosuccinate synthetase [MF_00011] (1-353)
  IPR001114 Adenylosuccinate synthetase [PF00709] (25-54)
  IPR001114 Adenylosuccinate synthetase [PF00709] (64-353)
  IPR001114 Adenylosuccinate synthetase [PTHR11846] (19-353)
  IPR001114 Adenylosuccinate synthetase [SM00788] (23-353)
  IPR001114 Adenylosuccinate synthetase [cd03108] (24-353)
  IPR018220 Adenylosuccinate synthase, GTP-binding site [PS01266] (30-37)
  IPR027417 P-loop containing nucleoside triphosphate hydrolase [SSF52540] (20-353)
  IPR033128 Adenylosuccinate synthase, active site [PS00513] (168-179)
  IPR042109 Adenylosuccinate synthetase, domain 1 [G3DSA:3.40.440.10] (26-302)
  IPR042110 Adenylosuccinate synthetase, domain 2 [G3DSA:1.10.300.10] (137-235)
  IPR042111 Adenylosuccinate synthetase, domain 3 [G3DSA:3.90.170.10] (303-353)

Foldseek 3Di:
DVVVVVVVVLVVLVVVLVVDDQEEEEFALAQALLLSLASCLSNLLSFQEEEELEFADDDDPDPPPDPDPADDRGASWDDDDPDIAGHGQWGPSLVHPNYATEYFLNYEDALVVVVVSCVVRVSVVDPPSLVRAAYEQNHFYQDPLLLVVQVVCQVPPPPDHLPGSSRSQQVRLVCVVVVLTHGNNCLQPDLVSVLVSQVVVVVVVCVVVVVDDDPSVVRSVVSNVVNVVCVVSVRYDNQLVVQVCCCPPPNHGRYYYYFHGHQLQAVVRHQPPNHGSHGRDPVSVCVSRVDDPVRHDYYHHRDHQWDWHDDDGDDPFFDPDPVQVVCCVNNVQARSHPRHHITIGGDDVVSSD

Sequence (353 aa):
MRKSSLYLFAMLILDLAERMGTISVVLGAQWGDEGKGKVVDLLAAKADIVARCQVMLSYSLLIVNVRFEGGHNAGHTVATGERVYDFHIVPSGIVHPNCVALIGNGTVIHLPSFFSELEKNSITEMKDWQKRLIISERAHIVFDFHQVIDSLREQDSAGVRIGTTGRGIGPTYANKSWRNGLRIADLIDNFDDFRQKFVRLVQLIKVQFPSLNVCVESELEKYRKYAETLTSLGLVRNTARYLHDALTGPNPKNLLVEGANGTLLDIDFGTYPYVTSSNCSVGGVLTGLGISPQRISDVIGIVKAYETRVGDGPFPTELNDEIGNKLREIGHEYGVTTGRPRRCGWLDVFLLK

Secondary structure (DSSP, 8-state):
-HHHHHHHHHHHHHHHHHH--SEEEEEESSSS-S-HHHHHHHHHTT-SEEEE-S------S-------SS---SSEEEEETTEEEEESSS-GGGGSTTPEEEE-TT-EE-HHHHHHHHHHTTGGGSTTHHHHEEEETTPEEPPHHHHHHHHHHHHHSSS------SSSHHHHHHHHHHT---BHHHHHH-HHHHHHHHHHHHHHHHHH-TT----HHHHHHHHHHHHHHHHHTT-EE-HHHHHHHHHHSSSPPPEEEEEEEEGGG-TTTSSTTSS-SS--SHHHHHHHHT--GGG--EEEEE--SSEEE-SSS--TTB--SHHHHHHHHHHT-B-TTT-PBPEEE---HHHH-

Organism: NCBI:txid68888

Radius of gyration: 20.2 Å; chains: 1; bounding box: 60×41×58 Å

pLDDT: mean 85.73, std 17.26, range [22.53, 98.56]